Protein AF-A0A7S0P2C7-F1 (afdb_monomer_lite)

Secondary structure (DSSP, 8-state):
------SEEEEEETTEEEEEE-EEEEEEE-TTT--EEEEEEE---SEE-HHHHHHHHHHHTTSS-EEE-----GGGEEE-TTS-EEESS-----HHHHHHHHHTT-EEHHHH--TTSTTEEE-SPPHHHHHHHHHHHH-HHHHHHHHHHHH---------HHHHHHHHTTSSSHHHHHHHHHHHHTTPPPPPHHHHHHHHHHHHT---

Organism: NCBI:txid127549

Radius of gyration: 19.33 Å; chains: 1; bounding box: 46×48×44 Å

Sequence (208 aa):
MGAERGFLQLAASPLGFQLQTAIVTCALLDRRTSARFTVSLVSAVHLAESGYYASLQSECKRFDRVLFELIVDERDCELGENGIRRLRSPMQASPDQRALADSYGLCAQVDQLDCRASGWALADCTREELARIGSDTFGAEAGELVSTLLAGPVGGRTTPRLLSRLAVCLLPAPEAALLLDDWVSSGGAPLAPTLRELASAILRLDIG

Structure (mmCIF, N/CA/C/O backbone):
data_AF-A0A7S0P2C7-F1
#
_entry.id   AF-A0A7S0P2C7-F1
#
loop_
_atom_site.group_PDB
_atom_site.id
_atom_site.type_symbol
_atom_site.label_atom_id
_atom_site.label_alt_id
_atom_site.label_comp_id
_atom_site.label_asym_id
_atom_site.label_entity_id
_atom_site.label_seq_id
_atom_site.pdbx_PDB_ins_code
_atom_site.Cartn_x
_atom_site.Cartn_y
_atom_site.Cartn_z
_atom_site.occupancy
_atom_site.B_iso_or_equiv
_atom_site.auth_seq_id
_atom_site.auth_comp_id
_atom_site.auth_asym_id
_atom_site.auth_atom_id
_atom_site.pdbx_PDB_model_num
ATOM 1 N N . MET A 1 1 ? -28.429 -9.592 -13.071 1.00 30.72 1 MET A N 1
ATOM 2 C CA . MET A 1 1 ? -28.150 -8.347 -12.327 1.00 30.72 1 MET A CA 1
ATOM 3 C C . MET A 1 1 ? -27.162 -8.682 -11.225 1.00 30.72 1 MET A C 1
ATOM 5 O O . MET A 1 1 ? -27.567 -9.239 -10.216 1.00 30.72 1 MET A O 1
ATOM 9 N N . GLY A 1 2 ? -25.866 -8.473 -11.461 1.00 37.53 2 GLY A N 1
ATOM 10 C CA . GLY A 1 2 ? -24.870 -8.557 -10.393 1.00 37.53 2 GLY A CA 1
ATOM 11 C C . GLY A 1 2 ? -24.872 -7.221 -9.668 1.00 37.53 2 GLY A C 1
ATOM 12 O O . GLY A 1 2 ? -24.698 -6.201 -10.324 1.00 37.53 2 GLY A O 1
ATOM 13 N N . ALA A 1 3 ? -25.151 -7.213 -8.366 1.00 38.31 3 ALA A N 1
ATOM 14 C CA . ALA A 1 3 ? -25.000 -6.005 -7.568 1.00 38.31 3 ALA A CA 1
ATOM 15 C C . ALA A 1 3 ? -23.544 -5.537 -7.692 1.00 38.31 3 ALA A C 1
ATOM 17 O O . ALA A 1 3 ? -22.631 -6.320 -7.416 1.00 38.31 3 ALA A O 1
ATOM 18 N N . GLU A 1 4 ? -23.336 -4.303 -8.149 1.00 44.28 4 GLU A N 1
ATOM 19 C CA . GLU A 1 4 ? -22.023 -3.668 -8.132 1.00 44.28 4 GLU A CA 1
ATOM 20 C C . GLU A 1 4 ? -21.540 -3.655 -6.680 1.00 44.28 4 GLU A C 1
ATOM 22 O O . GLU A 1 4 ? -22.096 -2.974 -5.818 1.00 44.28 4 GLU A O 1
ATOM 27 N N . ARG A 1 5 ? -20.558 -4.506 -6.370 1.00 53.69 5 ARG A N 1
ATOM 28 C CA . ARG A 1 5 ? -19.928 -4.515 -5.053 1.00 53.69 5 ARG A CA 1
ATOM 29 C C . ARG A 1 5 ? -18.995 -3.315 -5.011 1.00 53.69 5 ARG A C 1
ATOM 31 O O . ARG A 1 5 ? -17.967 -3.329 -5.678 1.00 53.69 5 ARG A O 1
ATOM 38 N N . GLY A 1 6 ? -19.372 -2.291 -4.248 1.00 53.47 6 GLY A N 1
ATOM 39 C CA . GLY A 1 6 ? -18.495 -1.160 -3.962 1.00 53.47 6 GLY A CA 1
ATOM 40 C C . GLY A 1 6 ? -17.172 -1.619 -3.338 1.00 53.47 6 GLY A C 1
ATOM 41 O O . GLY A 1 6 ? -17.119 -2.651 -2.662 1.00 53.47 6 GLY A O 1
ATOM 42 N N . PHE A 1 7 ? -16.109 -0.851 -3.582 1.00 58.22 7 PHE A N 1
ATOM 43 C CA . PHE A 1 7 ? -14.748 -1.131 -3.102 1.00 58.22 7 PHE A CA 1
ATOM 44 C C . PHE A 1 7 ? -14.619 -1.027 -1.571 1.00 58.22 7 PHE A C 1
ATOM 46 O O . PHE A 1 7 ? -13.815 -1.725 -0.958 1.00 58.22 7 PHE A O 1
ATOM 53 N N . LEU A 1 8 ? -15.490 -0.243 -0.937 1.00 64.62 8 LEU A N 1
ATOM 54 C CA . LEU A 1 8 ? -15.697 -0.220 0.507 1.00 64.62 8 LEU A CA 1
ATOM 55 C C . LEU A 1 8 ? -17.139 -0.623 0.813 1.00 64.62 8 LEU A C 1
ATOM 57 O O . LEU A 1 8 ? -18.072 -0.167 0.149 1.00 64.62 8 LEU A O 1
ATOM 61 N N . GLN A 1 9 ? -17.327 -1.483 1.812 1.00 68.06 9 GLN A N 1
ATOM 62 C CA . GLN A 1 9 ? -18.647 -1.976 2.203 1.00 68.06 9 GLN A CA 1
ATOM 63 C C . GLN A 1 9 ? -18.967 -1.530 3.621 1.00 68.06 9 GLN A C 1
ATOM 65 O O . GLN A 1 9 ? -18.237 -1.837 4.556 1.00 68.06 9 GLN A O 1
ATOM 70 N N . LEU A 1 10 ? -20.072 -0.814 3.794 1.00 76.25 10 LEU A N 1
ATOM 71 C CA . LEU A 1 10 ? -20.598 -0.514 5.118 1.00 76.25 10 LEU A CA 1
ATOM 72 C C . LEU A 1 10 ? -21.538 -1.647 5.536 1.00 76.25 10 LEU A C 1
ATOM 74 O O . LEU A 1 10 ? -22.514 -1.931 4.842 1.00 76.25 10 LEU A O 1
ATOM 78 N N . ALA A 1 11 ? -21.260 -2.280 6.669 1.00 75.75 11 ALA A N 1
ATOM 79 C CA . ALA A 1 11 ? -22.098 -3.328 7.234 1.00 75.75 11 ALA A CA 1
ATOM 80 C C . ALA A 1 11 ? -22.602 -2.917 8.619 1.00 75.75 11 ALA A C 1
ATOM 82 O O . ALA A 1 11 ? -21.869 -2.328 9.411 1.00 75.75 11 ALA A O 1
ATOM 83 N N . ALA A 1 12 ? -23.855 -3.241 8.928 1.00 82.50 12 ALA A N 1
ATOM 84 C CA . ALA A 1 12 ? -24.354 -3.124 10.293 1.00 82.50 12 ALA A CA 1
ATOM 85 C C . ALA A 1 12 ? -23.703 -4.202 11.175 1.00 82.50 12 ALA A C 1
ATOM 87 O O . ALA A 1 12 ? -23.554 -5.352 10.756 1.00 82.50 12 ALA A O 1
ATOM 88 N N . SER A 1 13 ? -23.341 -3.839 12.401 1.00 80.31 13 SER A N 1
ATOM 89 C CA . SER A 1 13 ? -22.847 -4.741 13.439 1.00 80.31 13 SER A CA 1
ATOM 90 C C . SER A 1 13 ? -23.667 -4.545 14.724 1.00 80.31 13 SER A C 1
ATOM 92 O O . SER A 1 13 ? -24.329 -3.517 14.882 1.00 80.31 13 SER A O 1
ATOM 94 N N . PRO A 1 14 ? -23.637 -5.488 15.684 1.00 81.69 14 PRO A N 1
ATOM 95 C CA . PRO A 1 14 ? -24.340 -5.329 16.963 1.00 81.69 14 PRO A CA 1
ATOM 96 C C . PRO A 1 14 ? -23.926 -4.085 17.767 1.00 81.69 14 PRO A C 1
ATOM 98 O O . PRO A 1 14 ? -24.646 -3.680 18.674 1.00 81.69 14 PRO A O 1
ATOM 101 N N . LEU A 1 15 ? -22.769 -3.496 17.447 1.00 79.12 15 LEU A N 1
ATOM 102 C CA . LEU A 1 15 ? -22.194 -2.334 18.124 1.00 79.12 15 LEU A CA 1
ATOM 103 C C . LEU A 1 15 ? -22.296 -1.041 17.291 1.00 79.12 15 LEU A C 1
ATOM 105 O O . LEU A 1 15 ? -21.839 0.002 17.748 1.00 79.12 15 LEU A O 1
ATOM 109 N N . GLY A 1 16 ? -22.887 -1.084 16.089 1.00 82.19 16 GLY A N 1
ATOM 110 C CA . GLY A 1 16 ? -23.026 0.079 15.211 1.00 82.19 16 GLY A CA 1
ATOM 111 C C . GLY A 1 16 ? -22.844 -0.268 13.735 1.00 82.19 16 GLY A C 1
ATOM 112 O O . GLY A 1 16 ? -23.516 -1.148 13.202 1.00 82.19 16 GLY A O 1
ATOM 113 N N . PHE A 1 17 ? -21.939 0.438 13.062 1.00 76.88 17 PHE A N 1
ATOM 114 C CA . PHE A 1 17 ? -21.567 0.168 11.675 1.00 76.88 17 PHE A CA 1
ATOM 115 C C . PHE A 1 17 ? -20.079 -0.151 11.592 1.00 76.88 17 PHE A C 1
ATOM 117 O O . PHE A 1 17 ? -19.279 0.413 12.332 1.00 76.88 17 PHE A O 1
ATOM 124 N N . GLN A 1 18 ? -19.714 -1.038 10.674 1.00 75.62 18 GLN A N 1
ATOM 125 C CA . GLN A 1 18 ? -18.331 -1.372 10.366 1.00 75.62 18 GLN A CA 1
ATOM 126 C C . GLN A 1 18 ? -18.060 -1.126 8.886 1.00 75.62 18 GLN A C 1
ATOM 128 O O . GLN A 1 18 ? -18.875 -1.474 8.026 1.00 75.62 18 GLN A O 1
ATOM 133 N N . LEU A 1 19 ? -16.905 -0.537 8.598 1.00 78.81 19 LEU A N 1
ATOM 134 C CA . LEU A 1 19 ? -16.384 -0.430 7.246 1.00 78.81 19 LEU A CA 1
ATOM 135 C C . LEU A 1 19 ? -15.574 -1.691 6.938 1.00 78.81 19 LEU A C 1
ATOM 137 O O . LEU A 1 19 ? -14.710 -2.089 7.713 1.00 78.81 19 LEU A O 1
ATOM 141 N N . GLN A 1 20 ? -15.868 -2.335 5.818 1.00 77.06 20 GLN A N 1
ATOM 142 C CA . GLN A 1 20 ? -15.220 -3.557 5.370 1.00 77.06 20 GLN A CA 1
ATOM 143 C C . GLN A 1 20 ? -14.468 -3.297 4.070 1.00 77.06 20 GLN A C 1
ATOM 145 O O . GLN A 1 20 ? -14.977 -2.652 3.148 1.00 77.06 20 GLN A O 1
ATOM 150 N N . THR A 1 21 ? -13.272 -3.865 3.984 1.00 81.00 21 THR A N 1
ATOM 151 C CA . THR A 1 21 ? -12.484 -3.906 2.755 1.00 81.00 21 THR A CA 1
ATOM 152 C C . THR A 1 21 ? -13.106 -4.874 1.765 1.00 81.00 21 THR A C 1
ATOM 154 O O . THR A 1 21 ? -13.286 -6.055 2.072 1.00 81.00 21 THR A O 1
ATOM 157 N N . ALA A 1 22 ? -13.402 -4.399 0.555 1.00 81.69 22 ALA A N 1
ATOM 158 C CA . ALA A 1 22 ? -13.714 -5.298 -0.540 1.00 81.69 22 ALA A CA 1
ATOM 159 C C . ALA A 1 22 ? -12.422 -5.844 -1.155 1.00 81.69 22 ALA A C 1
ATOM 161 O O . ALA A 1 22 ? -11.455 -5.112 -1.384 1.00 81.69 22 ALA A O 1
ATOM 162 N N . ILE A 1 23 ? -12.444 -7.142 -1.455 1.00 85.25 23 ILE A N 1
ATOM 163 C CA . ILE A 1 23 ? -11.427 -7.808 -2.263 1.00 85.25 23 ILE A CA 1
ATOM 164 C C . ILE A 1 23 ? -12.093 -8.239 -3.564 1.00 85.25 23 ILE A C 1
ATOM 166 O O . ILE A 1 23 ? -13.052 -9.017 -3.554 1.00 85.25 23 ILE A O 1
ATOM 170 N N . VAL A 1 24 ? -11.596 -7.719 -4.683 1.00 85.56 24 VAL A N 1
ATOM 171 C CA . VAL A 1 24 ? -12.078 -8.063 -6.024 1.00 85.56 24 VAL A CA 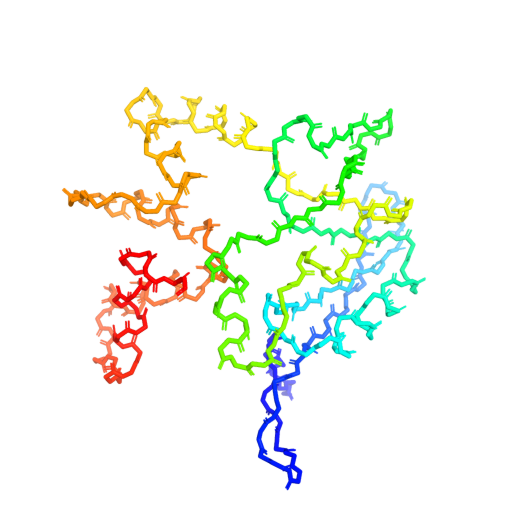1
ATOM 172 C C . VAL A 1 24 ? -11.014 -8.891 -6.718 1.00 85.56 24 VAL A C 1
ATOM 174 O O . VAL A 1 24 ? -9.908 -8.417 -6.951 1.00 85.56 24 VAL A O 1
ATOM 177 N N . THR A 1 25 ? -11.355 -10.128 -7.066 1.00 85.50 25 THR A N 1
ATOM 178 C CA . THR A 1 25 ? -10.433 -11.052 -7.724 1.00 85.50 25 THR A CA 1
ATOM 179 C C . THR A 1 25 ? -10.782 -11.199 -9.199 1.00 85.50 25 THR A C 1
ATOM 181 O O . THR A 1 25 ? -11.908 -11.562 -9.542 1.00 85.50 25 THR A O 1
ATOM 184 N N . CYS A 1 26 ? -9.809 -10.960 -10.074 1.00 86.62 26 CYS A N 1
ATOM 185 C CA . CYS A 1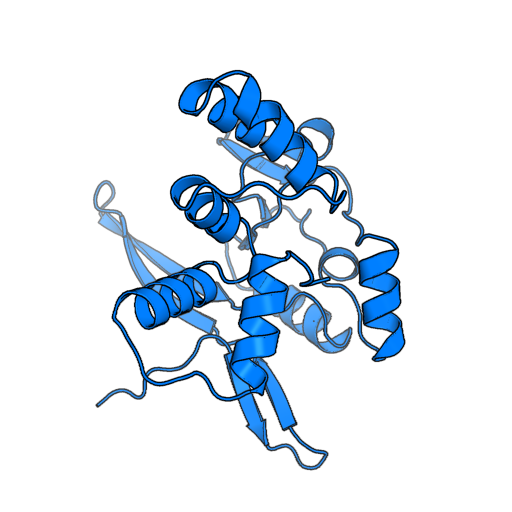 26 ? -9.919 -11.167 -11.510 1.00 86.62 26 CYS A CA 1
ATOM 186 C C . CYS A 1 26 ? -8.892 -12.198 -11.997 1.00 86.62 26 CYS A C 1
ATOM 188 O O . CYS A 1 26 ? -7.751 -12.245 -11.542 1.00 86.62 26 CYS A O 1
ATOM 190 N N . ALA A 1 27 ? -9.313 -13.044 -12.937 1.00 85.00 27 ALA A N 1
ATOM 191 C CA . ALA A 1 27 ? -8.418 -13.940 -13.656 1.00 85.00 27 ALA A CA 1
ATOM 192 C C . ALA A 1 27 ? -7.996 -13.262 -14.962 1.00 85.00 27 ALA A C 1
ATOM 194 O O . ALA A 1 27 ? -8.840 -12.883 -15.776 1.00 85.00 27 ALA A O 1
ATOM 195 N N . LEU A 1 28 ? -6.693 -13.112 -15.154 1.00 81.50 28 LEU A N 1
ATOM 196 C CA . LEU A 1 28 ? -6.079 -12.450 -16.293 1.00 81.50 28 LEU A CA 1
ATOM 197 C C . LEU A 1 28 ? -5.294 -13.458 -17.141 1.00 81.50 28 LEU A C 1
ATOM 199 O O . LEU A 1 28 ? -4.843 -14.503 -16.665 1.00 81.50 28 LEU A O 1
ATOM 203 N N . LEU A 1 29 ? -5.155 -13.139 -18.426 1.00 86.56 29 LEU A N 1
ATOM 204 C CA . LEU A 1 29 ? -4.368 -13.897 -19.393 1.00 86.56 29 LEU A CA 1
ATOM 205 C C . LEU A 1 29 ? -3.245 -12.997 -19.905 1.00 86.56 29 LEU A C 1
ATOM 207 O O . LEU A 1 29 ? -3.514 -11.971 -20.532 1.00 86.56 29 LEU A O 1
ATOM 211 N N . ASP A 1 30 ? -1.999 -13.398 -19.680 1.00 81.50 30 ASP A N 1
ATOM 212 C CA . ASP A 1 30 ? -0.860 -12.783 -20.350 1.00 81.50 30 ASP A CA 1
ATOM 213 C C . ASP A 1 30 ? -0.928 -13.151 -21.837 1.00 81.50 30 ASP A C 1
ATOM 215 O O . ASP A 1 30 ? -0.745 -14.304 -22.224 1.00 81.50 30 ASP A O 1
ATOM 219 N N . ARG A 1 31 ? -1.202 -12.161 -22.692 1.00 85.69 31 ARG A N 1
ATOM 220 C CA . ARG A 1 31 ? -1.345 -12.366 -24.141 1.00 85.69 31 ARG A CA 1
ATOM 221 C C . ARG A 1 31 ? -0.050 -12.802 -24.824 1.00 85.69 31 ARG A C 1
ATOM 223 O O . ARG A 1 31 ? -0.117 -13.381 -25.902 1.00 85.69 31 ARG A O 1
ATOM 230 N N . ARG A 1 32 ? 1.113 -12.522 -24.231 1.00 85.75 32 ARG A N 1
ATOM 231 C CA . ARG A 1 32 ? 2.417 -12.873 -24.803 1.00 85.75 32 ARG A CA 1
ATOM 232 C C . ARG A 1 32 ? 2.785 -14.319 -24.501 1.00 85.75 32 ARG A C 1
ATOM 234 O O . ARG A 1 32 ? 3.292 -15.013 -25.373 1.00 85.75 32 ARG A O 1
ATOM 241 N N . THR A 1 33 ? 2.544 -14.765 -23.271 1.00 88.31 33 THR A N 1
ATOM 242 C CA . THR A 1 33 ? 2.940 -16.107 -22.807 1.00 88.31 33 THR A CA 1
ATOM 243 C C . THR A 1 33 ? 1.784 -17.106 -22.790 1.00 88.31 33 THR A C 1
ATOM 245 O O . THR A 1 33 ? 2.007 -18.299 -22.612 1.00 88.31 33 THR A O 1
ATOM 248 N N . SER A 1 34 ? 0.547 -16.637 -22.976 1.00 87.00 34 SER A N 1
ATOM 249 C CA . SER A 1 34 ? -0.692 -17.394 -22.743 1.00 87.00 34 SER A CA 1
ATOM 250 C C . SER A 1 34 ? -0.833 -17.939 -21.314 1.00 87.00 34 SER A C 1
ATOM 252 O O . SER A 1 34 ? -1.692 -18.784 -21.055 1.00 87.00 34 SER A O 1
ATOM 254 N N . ALA A 1 35 ? -0.020 -17.453 -20.369 1.00 86.38 35 ALA A N 1
ATOM 255 C CA . ALA A 1 35 ? -0.121 -17.824 -18.969 1.00 86.38 35 ALA A CA 1
ATOM 256 C C . ALA A 1 35 ? -1.351 -17.170 -18.331 1.00 86.38 35 ALA A C 1
ATOM 258 O O . ALA A 1 35 ? -1.661 -16.002 -18.577 1.00 86.38 35 ALA A O 1
ATOM 259 N N . ARG A 1 36 ? -2.054 -17.925 -17.487 1.00 89.31 36 ARG A N 1
ATOM 260 C CA . ARG A 1 36 ? -3.146 -17.400 -16.664 1.00 89.31 36 ARG A CA 1
ATOM 261 C C . ARG A 1 36 ? -2.613 -17.028 -15.293 1.00 89.31 36 ARG A C 1
ATOM 263 O O . ARG A 1 36 ? -1.854 -17.796 -14.709 1.00 89.31 36 ARG A O 1
ATOM 270 N N . PHE A 1 37 ? -3.047 -15.889 -14.778 1.00 86.62 37 PHE A N 1
ATOM 271 C CA . PHE A 1 37 ? -2.722 -15.445 -13.430 1.00 86.62 37 PHE A CA 1
ATOM 272 C C . PHE A 1 37 ? -3.925 -14.753 -12.801 1.00 86.62 37 PHE A C 1
ATOM 274 O O . PHE A 1 37 ? -4.849 -14.329 -13.492 1.00 86.62 37 PHE A O 1
ATOM 281 N N . THR A 1 38 ? -3.922 -14.664 -11.480 1.00 88.19 38 THR A N 1
ATOM 282 C CA . THR A 1 38 ? -5.019 -14.078 -10.715 1.00 88.19 38 THR A CA 1
ATOM 283 C C . THR A 1 38 ? -4.523 -12.815 -10.036 1.00 88.19 38 THR A C 1
ATOM 285 O O . THR A 1 38 ? -3.449 -12.822 -9.441 1.00 88.19 38 THR A O 1
ATOM 288 N N . VAL A 1 39 ? -5.309 -11.746 -10.109 1.00 88.44 39 VAL A N 1
ATOM 289 C CA . VAL A 1 39 ? -5.047 -10.493 -9.399 1.00 88.44 39 VAL A CA 1
ATOM 290 C C . VAL A 1 39 ? -6.198 -10.240 -8.442 1.00 88.44 39 VAL A C 1
ATOM 292 O O . VAL A 1 39 ? -7.361 -10.292 -8.837 1.00 88.44 39 VAL A O 1
ATOM 295 N N . SER A 1 40 ? -5.869 -9.977 -7.180 1.00 88.38 40 SER A N 1
ATOM 296 C CA . SER A 1 40 ? -6.829 -9.513 -6.183 1.00 88.38 40 SER A CA 1
ATOM 297 C C . SER A 1 40 ? -6.539 -8.058 -5.855 1.00 88.38 40 SER A C 1
ATOM 299 O O . SER A 1 40 ? -5.456 -7.737 -5.378 1.00 88.38 40 SER A O 1
ATOM 301 N N . LEU A 1 41 ? -7.516 -7.194 -6.105 1.00 87.69 41 LEU A N 1
ATOM 302 C CA . LEU A 1 41 ? -7.494 -5.791 -5.716 1.00 87.69 41 LEU A CA 1
ATOM 303 C C . LEU A 1 41 ? -8.080 -5.676 -4.312 1.00 87.69 41 LEU A C 1
ATOM 305 O O . LEU A 1 41 ? -9.210 -6.114 -4.082 1.00 87.69 41 LEU A O 1
ATOM 309 N N . VAL A 1 42 ? -7.306 -5.118 -3.385 1.00 87.44 42 VAL A N 1
ATOM 310 C CA . VAL A 1 42 ? -7.677 -4.980 -1.974 1.00 87.44 42 VAL A CA 1
ATOM 311 C C . VAL A 1 42 ? -7.838 -3.498 -1.657 1.00 87.44 42 VAL A C 1
ATOM 313 O O . VAL A 1 42 ? -6.862 -2.757 -1.668 1.00 87.44 42 VAL A O 1
ATOM 316 N N . SER A 1 43 ? -9.063 -3.066 -1.356 1.00 84.12 43 SER A N 1
ATOM 317 C CA . SER A 1 43 ? -9.349 -1.674 -0.984 1.00 84.12 43 SER A CA 1
ATOM 318 C C . SER A 1 43 ? -8.972 -1.415 0.478 1.00 84.12 43 SER A C 1
ATOM 320 O O . SER A 1 43 ? -9.831 -1.405 1.369 1.00 84.12 43 SER A O 1
ATOM 322 N N . ALA A 1 44 ? -7.675 -1.274 0.743 1.00 86.12 44 ALA A N 1
ATOM 323 C CA . ALA A 1 44 ? -7.176 -0.998 2.082 1.00 86.12 44 ALA A CA 1
ATOM 324 C C . ALA A 1 44 ? -7.489 0.443 2.516 1.00 86.12 44 ALA A C 1
ATOM 326 O O . ALA A 1 44 ? -7.395 1.373 1.722 1.00 86.12 44 ALA A O 1
ATOM 327 N N . VAL A 1 45 ? -7.847 0.627 3.788 1.00 87.31 45 VAL A N 1
ATOM 328 C CA . VAL A 1 45 ? -7.987 1.953 4.410 1.00 87.31 45 VAL A CA 1
ATOM 329 C C . VAL A 1 45 ? -6.704 2.355 5.142 1.00 87.31 45 VAL A C 1
ATOM 331 O O . VAL A 1 45 ? -5.978 1.493 5.638 1.00 87.31 45 VAL A O 1
ATOM 334 N N . HIS A 1 46 ? -6.443 3.662 5.226 1.00 89.19 46 HIS A N 1
ATOM 335 C CA . HIS A 1 46 ? -5.224 4.200 5.842 1.00 89.19 46 HIS A CA 1
ATOM 336 C C . HIS A 1 46 ? -5.286 4.330 7.365 1.00 89.19 46 HIS A C 1
ATOM 338 O O . HIS A 1 46 ? -4.233 4.377 7.999 1.00 89.19 46 HIS A O 1
ATOM 344 N N . LEU A 1 47 ? -6.490 4.404 7.944 1.00 88.94 47 LEU A N 1
ATOM 345 C CA . LEU A 1 47 ? -6.732 4.472 9.385 1.00 88.94 47 LEU A CA 1
ATOM 346 C C . LEU A 1 47 ? -7.733 3.381 9.777 1.00 88.94 47 LEU A C 1
ATOM 348 O O . LEU A 1 47 ? -8.838 3.334 9.238 1.00 88.94 47 LEU A O 1
ATOM 352 N N . ALA A 1 48 ? -7.343 2.501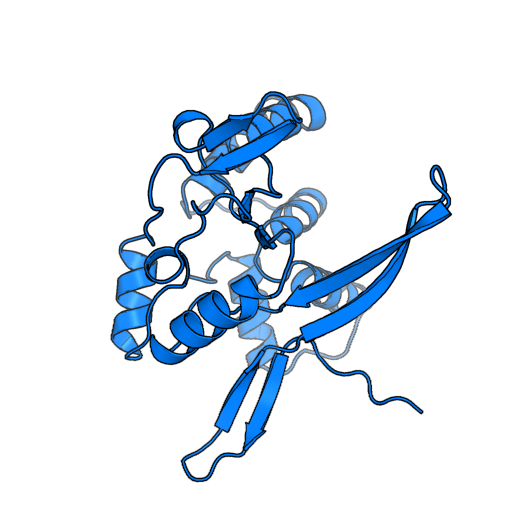 10.696 1.00 89.75 48 ALA A N 1
ATOM 353 C CA . ALA A 1 48 ? -8.171 1.391 11.163 1.00 89.75 48 ALA A CA 1
ATOM 354 C C . ALA A 1 48 ? -7.638 0.831 12.485 1.00 89.75 48 ALA A C 1
ATOM 356 O O . ALA A 1 48 ? -6.547 1.179 12.932 1.00 89.75 48 ALA A O 1
ATOM 357 N N . GLU A 1 49 ? -8.397 -0.063 13.107 1.00 91.69 49 GLU A N 1
ATOM 358 C CA . GLU A 1 49 ? -7.954 -0.790 14.295 1.00 91.69 49 GLU A CA 1
ATOM 359 C C . GLU A 1 49 ? -6.729 -1.668 13.982 1.00 91.69 49 GLU A C 1
ATOM 361 O O . GLU A 1 49 ? -6.616 -2.246 12.900 1.00 91.69 49 GLU A O 1
ATOM 366 N N . SER A 1 50 ? -5.826 -1.857 14.947 1.00 94.06 50 SER A N 1
ATOM 367 C CA . SER A 1 50 ? -4.633 -2.703 14.752 1.00 94.06 50 SER A CA 1
ATOM 368 C C . SER A 1 50 ? -4.980 -4.136 14.297 1.00 94.06 50 SER A C 1
ATOM 370 O O . SER A 1 50 ? -4.313 -4.707 13.430 1.00 94.06 50 SER A O 1
ATOM 372 N N . GLY A 1 51 ? -6.092 -4.698 14.794 1.00 93.75 51 GLY A N 1
ATOM 373 C CA . GLY A 1 51 ? -6.579 -6.025 14.398 1.00 93.75 51 GLY A CA 1
ATOM 374 C C . GLY A 1 51 ? -6.945 -6.146 12.911 1.00 93.75 51 GLY A C 1
ATOM 375 O O . GLY A 1 51 ? -6.770 -7.217 12.317 1.00 93.75 51 GLY A O 1
ATOM 376 N N . TYR A 1 52 ? -7.386 -5.052 12.283 1.00 92.44 52 TYR A N 1
ATOM 377 C CA . TYR A 1 52 ? -7.644 -5.004 10.846 1.00 92.44 52 TYR A CA 1
ATOM 378 C C . TYR A 1 52 ? -6.341 -5.190 10.050 1.00 92.44 52 TYR A C 1
ATOM 380 O O . TYR A 1 52 ? -6.279 -6.053 9.173 1.00 92.44 52 TYR A O 1
ATOM 388 N N . TYR A 1 53 ? -5.268 -4.473 10.402 1.00 94.00 53 TYR A N 1
ATOM 389 C CA . TYR A 1 53 ? -3.982 -4.597 9.702 1.00 94.00 53 TYR A CA 1
ATOM 390 C C . TYR A 1 53 ? -3.294 -5.934 9.958 1.00 94.00 53 TYR A C 1
ATOM 392 O O . TYR A 1 53 ? -2.712 -6.501 9.036 1.00 94.00 53 TYR A O 1
ATOM 400 N N . ALA A 1 54 ? -3.412 -6.491 11.167 1.00 94.44 54 ALA A N 1
ATOM 401 C CA . ALA A 1 54 ? -2.927 -7.840 11.452 1.00 94.44 54 ALA A CA 1
ATOM 402 C C . ALA A 1 54 ? -3.612 -8.887 10.552 1.00 94.44 54 ALA A C 1
ATOM 404 O O . ALA A 1 54 ? -2.954 -9.780 10.008 1.00 94.44 54 ALA A O 1
ATOM 405 N N . SER A 1 55 ? -4.925 -8.743 10.346 1.00 93.25 55 SER A N 1
ATOM 406 C CA . SER A 1 55 ? -5.701 -9.601 9.447 1.00 93.25 55 SER A CA 1
ATOM 407 C C . SER A 1 55 ? -5.290 -9.404 7.986 1.00 93.25 55 SER A C 1
ATOM 409 O O . SER A 1 55 ? -5.055 -10.387 7.284 1.00 93.25 55 SER A O 1
ATOM 411 N N . LEU A 1 56 ? -5.120 -8.153 7.548 1.00 92.12 56 LEU A N 1
ATOM 412 C CA . LEU A 1 56 ? -4.677 -7.810 6.196 1.00 92.12 56 LEU A CA 1
ATOM 413 C C . LEU A 1 56 ? -3.273 -8.360 5.891 1.00 92.12 56 LEU A C 1
ATOM 415 O O . LEU A 1 56 ? -3.089 -9.044 4.889 1.00 92.12 56 LEU A O 1
ATOM 419 N N . GLN A 1 57 ? -2.299 -8.154 6.785 1.00 93.25 57 GLN A N 1
ATOM 420 C CA . GLN A 1 57 ? -0.939 -8.692 6.655 1.00 93.25 57 GLN A CA 1
ATOM 421 C C . GLN A 1 57 ? -0.942 -10.227 6.579 1.00 93.25 57 GLN A C 1
ATOM 423 O O . GLN A 1 57 ? -0.134 -10.818 5.861 1.00 93.25 57 GLN A O 1
ATOM 428 N N . SER A 1 58 ? -1.834 -10.886 7.327 1.00 93.31 58 SER A N 1
ATOM 429 C CA . SER A 1 58 ? -2.002 -12.339 7.276 1.00 93.31 58 SER A CA 1
ATOM 430 C C . SER A 1 58 ? -2.587 -12.796 5.937 1.00 93.31 58 SER A C 1
ATOM 432 O O . SER A 1 58 ? -2.049 -13.716 5.322 1.00 93.31 58 SER A O 1
ATOM 434 N N . GLU A 1 59 ? -3.628 -12.121 5.445 1.00 91.06 59 GLU A N 1
ATOM 435 C CA . GLU A 1 59 ? -4.250 -12.412 4.148 1.00 91.06 59 GLU A CA 1
ATOM 436 C C . GLU A 1 59 ? -3.248 -12.234 2.995 1.00 91.06 59 GLU A C 1
ATOM 438 O O . GLU A 1 59 ? -3.168 -13.083 2.106 1.00 91.06 59 GLU A O 1
ATOM 443 N N . CYS A 1 60 ? -2.391 -11.210 3.066 1.00 91.81 60 CYS A N 1
ATOM 444 C CA . CYS A 1 60 ? -1.319 -10.956 2.102 1.00 91.81 60 CYS A CA 1
ATOM 445 C C . CYS A 1 60 ? -0.337 -12.134 1.930 1.00 91.81 60 CYS A C 1
ATOM 447 O O . CYS A 1 60 ? 0.256 -12.283 0.863 1.00 91.81 60 CYS A O 1
ATOM 449 N N . LYS A 1 61 ? -0.186 -13.018 2.929 1.00 91.75 61 LYS A N 1
ATOM 450 C CA . LYS A 1 61 ? 0.694 -14.204 2.840 1.00 91.75 61 LYS A CA 1
ATOM 451 C C . LYS A 1 61 ? 0.190 -15.269 1.865 1.00 91.75 61 LYS A C 1
ATOM 453 O O . LYS A 1 61 ? 0.934 -16.190 1.543 1.00 91.75 61 LYS A O 1
ATOM 458 N N . ARG A 1 62 ? -1.068 -15.180 1.426 1.00 91.94 62 ARG A N 1
ATOM 459 C CA . ARG A 1 62 ? -1.678 -16.132 0.486 1.00 91.94 62 ARG A CA 1
ATOM 460 C C . ARG A 1 62 ? -1.309 -15.855 -0.970 1.00 91.94 62 ARG A C 1
ATOM 462 O O . ARG A 1 62 ? -1.598 -16.693 -1.819 1.00 91.94 62 ARG A O 1
ATOM 469 N N . PHE A 1 63 ? -0.717 -14.698 -1.257 1.00 91.81 63 PHE A N 1
ATOM 470 C CA . PHE A 1 63 ? -0.351 -14.286 -2.608 1.00 91.81 63 PHE A CA 1
ATOM 471 C C . PHE A 1 63 ? 1.131 -14.544 -2.880 1.00 91.81 63 PHE A C 1
ATOM 473 O O . PHE A 1 63 ? 1.980 -14.346 -2.013 1.00 91.81 63 PHE A O 1
ATOM 480 N N . ASP A 1 64 ? 1.453 -14.920 -4.119 1.00 92.56 64 ASP A N 1
ATOM 481 C CA . ASP A 1 64 ? 2.843 -15.095 -4.565 1.00 92.56 64 ASP A CA 1
ATOM 482 C C . ASP A 1 64 ? 3.629 -13.773 -4.533 1.00 92.56 64 ASP A C 1
ATOM 484 O O . ASP A 1 64 ? 4.850 -13.740 -4.313 1.00 92.56 64 ASP A O 1
ATOM 488 N N . ARG A 1 65 ? 2.913 -12.671 -4.789 1.00 91.31 65 ARG A N 1
ATOM 489 C CA . ARG A 1 65 ? 3.397 -11.292 -4.770 1.00 91.31 65 ARG A CA 1
ATOM 490 C C . ARG A 1 65 ? 2.308 -10.354 -4.270 1.00 91.31 65 ARG A C 1
ATOM 492 O O . ARG A 1 65 ? 1.142 -10.517 -4.617 1.00 91.31 65 ARG A O 1
ATOM 499 N N . VAL A 1 66 ? 2.721 -9.348 -3.512 1.00 94.12 66 VAL A N 1
ATOM 500 C CA . VAL A 1 66 ? 1.876 -8.250 -3.048 1.00 94.12 66 VAL A CA 1
ATOM 501 C C . VAL A 1 66 ? 2.444 -6.963 -3.616 1.00 94.12 66 VAL A C 1
ATOM 503 O O . VAL A 1 66 ? 3.585 -6.604 -3.330 1.00 94.12 66 VAL A O 1
ATOM 506 N N . LEU A 1 67 ? 1.652 -6.299 -4.448 1.00 91.38 67 LEU A N 1
ATOM 507 C CA . LEU A 1 67 ? 1.945 -4.957 -4.925 1.00 91.38 67 LEU A CA 1
ATOM 508 C C . LEU A 1 67 ? 1.276 -3.972 -3.973 1.00 91.38 67 LEU A C 1
ATOM 510 O O . LEU A 1 67 ? 0.106 -4.157 -3.637 1.00 91.38 67 LEU A O 1
ATOM 514 N N . PHE A 1 68 ? 2.012 -2.963 -3.529 1.00 88.25 68 PHE A N 1
ATOM 515 C CA . PHE A 1 68 ? 1.459 -1.900 -2.701 1.00 88.25 68 PHE A CA 1
ATOM 516 C C . PHE A 1 68 ? 1.877 -0.534 -3.234 1.00 88.25 68 PHE A C 1
ATOM 518 O O . PHE A 1 68 ? 2.965 -0.372 -3.792 1.00 88.25 68 PHE A O 1
ATOM 525 N N . GLU A 1 69 ? 0.984 0.426 -3.048 1.00 85.00 69 GLU A N 1
ATOM 526 C CA . GLU A 1 69 ? 1.119 1.812 -3.481 1.00 85.00 69 GLU A CA 1
ATOM 527 C C . GLU A 1 69 ? 1.660 2.637 -2.311 1.00 85.00 69 GLU A C 1
ATOM 529 O O . GLU A 1 69 ? 1.124 2.578 -1.200 1.00 85.00 69 GLU A O 1
ATOM 534 N N . LEU A 1 70 ? 2.781 3.321 -2.540 1.00 83.38 70 LEU A N 1
ATOM 535 C CA . LEU A 1 70 ? 3.418 4.228 -1.591 1.00 83.38 70 LEU A CA 1
ATOM 536 C C . LEU A 1 70 ? 4.537 5.032 -2.271 1.00 83.38 70 LEU A C 1
ATOM 538 O O . LEU A 1 70 ? 5.592 4.499 -2.612 1.00 83.38 70 LEU A O 1
ATOM 542 N N . ILE A 1 71 ? 4.378 6.348 -2.369 1.00 83.00 71 ILE A N 1
ATOM 543 C CA . ILE A 1 71 ? 5.461 7.215 -2.847 1.00 83.00 71 ILE A CA 1
ATOM 544 C C . ILE A 1 71 ? 6.515 7.370 -1.743 1.00 83.00 71 ILE A C 1
ATOM 546 O O . ILE A 1 71 ? 6.228 7.868 -0.652 1.00 83.00 71 ILE A O 1
ATOM 550 N N . VAL A 1 72 ? 7.755 6.982 -2.043 1.00 84.50 72 VAL A N 1
ATOM 551 C CA . VAL A 1 72 ? 8.916 7.098 -1.142 1.00 84.50 72 VAL A CA 1
ATOM 552 C C . VAL A 1 72 ? 10.096 7.772 -1.838 1.00 84.50 72 VAL A C 1
ATOM 554 O O . VAL A 1 72 ? 10.116 7.878 -3.064 1.00 84.50 72 VAL A O 1
ATOM 557 N N . ASP A 1 73 ? 11.086 8.219 -1.065 1.00 87.50 73 ASP A N 1
ATOM 558 C CA . ASP A 1 73 ? 12.363 8.677 -1.626 1.00 87.50 73 ASP A CA 1
ATOM 559 C C . ASP A 1 73 ? 13.134 7.492 -2.235 1.00 87.50 73 ASP A C 1
ATOM 561 O O . ASP A 1 73 ? 13.068 6.363 -1.736 1.00 87.50 73 ASP A O 1
ATOM 565 N N . GLU A 1 74 ? 13.948 7.740 -3.264 1.00 88.94 74 GLU A N 1
ATOM 566 C CA . GLU A 1 74 ? 14.836 6.725 -3.858 1.00 88.94 74 GLU A CA 1
ATOM 567 C C . GLU A 1 74 ? 15.711 6.023 -2.810 1.00 88.94 74 GLU A C 1
ATOM 569 O O . GLU A 1 74 ? 15.912 4.809 -2.880 1.00 88.94 74 GLU A O 1
ATOM 574 N N . ARG A 1 75 ? 16.181 6.756 -1.790 1.00 90.50 75 ARG A N 1
ATOM 575 C CA . ARG A 1 75 ? 17.006 6.202 -0.699 1.00 90.50 75 ARG A CA 1
ATOM 576 C C . ARG A 1 75 ? 16.283 5.154 0.152 1.00 90.50 75 ARG A C 1
ATOM 578 O O . ARG A 1 75 ? 16.944 4.325 0.770 1.00 90.50 75 ARG A O 1
ATOM 585 N N . ASP A 1 76 ? 14.954 5.207 0.209 1.00 90.00 76 ASP A N 1
ATOM 586 C CA . ASP A 1 76 ? 14.128 4.356 1.069 1.00 90.00 76 ASP A CA 1
ATOM 587 C C . ASP A 1 76 ? 13.680 3.078 0.357 1.00 90.00 76 ASP A C 1
ATOM 589 O O . ASP A 1 76 ? 13.082 2.186 0.969 1.00 90.00 76 ASP A O 1
ATOM 593 N N . CYS A 1 77 ? 14.037 2.940 -0.921 1.00 91.94 77 CYS A N 1
ATOM 594 C CA . CYS A 1 77 ? 13.763 1.761 -1.718 1.00 91.94 77 CYS A CA 1
ATOM 595 C C . CYS A 1 77 ? 15.017 1.197 -2.400 1.00 91.94 77 CYS A C 1
ATOM 597 O O . CYS A 1 77 ? 16.090 1.801 -2.465 1.00 91.94 77 CYS A O 1
ATOM 599 N N . GLU A 1 78 ? 14.892 -0.029 -2.885 1.00 92.50 78 GLU A N 1
ATOM 600 C CA . GLU A 1 78 ? 15.899 -0.695 -3.687 1.00 92.50 78 GLU A CA 1
ATOM 601 C C . GLU A 1 78 ? 15.270 -1.319 -4.917 1.00 92.50 78 GLU A C 1
ATOM 603 O O . GLU A 1 78 ? 14.215 -1.945 -4.831 1.00 92.50 78 GLU A O 1
ATOM 608 N N . LEU A 1 79 ? 15.924 -1.149 -6.063 1.00 89.62 79 LEU A N 1
ATOM 609 C CA . LEU A 1 79 ? 15.549 -1.807 -7.303 1.00 89.62 79 LEU A CA 1
ATOM 610 C C . LEU A 1 79 ? 16.394 -3.073 -7.453 1.00 89.62 79 LEU A C 1
ATOM 612 O O . LEU A 1 79 ? 17.612 -2.995 -7.605 1.00 89.62 79 LEU A O 1
ATOM 616 N N . GLY A 1 80 ? 15.755 -4.240 -7.378 1.00 86.75 80 GLY A N 1
ATOM 617 C CA . GLY A 1 80 ? 16.426 -5.513 -7.627 1.00 86.75 80 GLY A CA 1
ATOM 618 C C . GLY A 1 80 ? 16.767 -5.706 -9.107 1.00 86.75 80 GLY A C 1
ATOM 619 O O . GLY A 1 80 ? 16.159 -5.094 -9.982 1.00 86.75 80 GLY A O 1
ATOM 620 N N . GLU A 1 81 ? 17.686 -6.629 -9.405 1.00 85.06 81 GLU A N 1
ATOM 621 C CA . GLU A 1 81 ? 18.086 -6.981 -10.785 1.00 85.06 81 GLU A CA 1
ATOM 622 C C . GLU A 1 81 ? 16.912 -7.443 -11.664 1.00 85.06 81 GLU A C 1
ATOM 624 O O . GLU A 1 81 ? 16.934 -7.319 -12.885 1.00 85.06 81 GLU A O 1
ATOM 629 N N . ASN A 1 82 ? 15.855 -7.956 -11.035 1.00 82.00 82 ASN A N 1
ATOM 630 C CA . ASN A 1 82 ? 14.615 -8.367 -11.684 1.00 82.00 82 ASN A CA 1
ATOM 631 C C . ASN A 1 82 ? 13.652 -7.200 -11.980 1.00 82.00 82 ASN A C 1
ATOM 633 O O . ASN A 1 82 ? 12.511 -7.449 -12.366 1.00 82.00 82 ASN A O 1
ATOM 637 N N . GLY A 1 83 ? 14.073 -5.953 -11.752 1.00 84.44 83 GLY A N 1
ATOM 638 C CA . GLY A 1 83 ? 13.254 -4.754 -11.924 1.00 84.44 83 GLY A CA 1
ATOM 639 C C . GLY A 1 83 ? 12.188 -4.560 -10.842 1.00 84.44 83 GLY A C 1
ATOM 640 O O . GLY A 1 83 ? 11.348 -3.677 -10.976 1.00 84.44 83 GLY A O 1
ATOM 641 N N . ILE A 1 84 ? 12.192 -5.368 -9.775 1.00 86.62 84 ILE A N 1
ATOM 642 C CA . ILE A 1 84 ? 11.227 -5.247 -8.678 1.00 86.62 84 ILE A CA 1
ATOM 643 C C . ILE A 1 84 ? 11.776 -4.297 -7.620 1.00 86.62 84 ILE A C 1
ATOM 645 O O . ILE A 1 84 ? 12.865 -4.519 -7.084 1.00 86.62 84 ILE A O 1
ATOM 649 N N . ARG A 1 85 ? 10.987 -3.276 -7.281 1.00 90.88 85 ARG A N 1
ATOM 650 C CA . ARG A 1 85 ? 11.304 -2.324 -6.218 1.00 90.88 85 ARG A CA 1
ATOM 651 C C . ARG A 1 85 ? 10.817 -2.812 -4.856 1.00 90.88 85 ARG A C 1
ATOM 653 O O . ARG A 1 85 ? 9.710 -3.333 -4.749 1.00 90.88 85 ARG A O 1
ATOM 660 N N . ARG A 1 86 ? 11.624 -2.636 -3.809 1.00 92.19 86 ARG A N 1
ATOM 661 C CA . ARG A 1 86 ? 11.294 -3.000 -2.418 1.00 92.19 86 ARG A CA 1
ATOM 662 C C . ARG A 1 86 ? 11.697 -1.903 -1.447 1.00 92.19 86 ARG A C 1
ATOM 664 O O . ARG A 1 86 ? 12.619 -1.151 -1.735 1.00 92.19 86 ARG A O 1
ATOM 671 N N . LEU A 1 87 ? 11.037 -1.827 -0.296 1.00 92.44 87 LEU A N 1
ATOM 672 C CA . LEU A 1 87 ? 11.431 -0.902 0.769 1.00 92.44 87 LEU A CA 1
ATOM 673 C C . LEU A 1 87 ? 12.676 -1.405 1.501 1.00 92.44 87 LEU A C 1
ATOM 675 O O . LEU A 1 87 ? 12.758 -2.579 1.859 1.00 92.44 87 LEU A O 1
ATOM 679 N N . ARG A 1 88 ? 13.611 -0.492 1.775 1.00 90.44 88 ARG A N 1
ATOM 680 C CA . ARG A 1 88 ? 14.790 -0.749 2.616 1.00 90.44 88 ARG A CA 1
ATOM 681 C C . ARG A 1 88 ? 14.469 -0.609 4.099 1.00 90.44 88 ARG A C 1
ATOM 683 O O . ARG A 1 88 ? 14.934 -1.395 4.922 1.00 90.44 88 ARG A O 1
ATOM 690 N N . SER A 1 89 ? 13.667 0.396 4.424 1.00 84.94 89 SER A N 1
ATOM 691 C CA . SER A 1 89 ? 13.393 0.827 5.792 1.00 84.94 89 SER A CA 1
ATOM 692 C C . SER A 1 89 ? 11.903 0.717 6.102 1.00 84.94 89 SER A C 1
ATOM 694 O O . SER A 1 89 ? 11.081 0.815 5.189 1.00 84.94 89 SER A O 1
ATOM 696 N N . PRO A 1 90 ? 11.526 0.492 7.373 1.00 86.06 90 PRO A N 1
ATOM 697 C CA . PRO A 1 90 ? 10.133 0.607 7.771 1.00 86.06 90 PRO A CA 1
ATOM 698 C C . PRO A 1 90 ? 9.679 2.051 7.558 1.00 86.06 90 PRO A C 1
ATOM 700 O O . PRO A 1 90 ? 10.398 2.991 7.905 1.00 86.06 90 PRO A O 1
ATOM 703 N N . MET A 1 91 ? 8.500 2.208 6.974 1.00 86.06 91 MET A N 1
ATOM 704 C CA . MET A 1 91 ? 7.887 3.516 6.799 1.00 86.06 91 MET A CA 1
ATOM 705 C C . MET A 1 91 ? 7.134 3.896 8.066 1.00 86.06 91 MET A C 1
ATOM 707 O O . MET A 1 91 ? 6.821 3.051 8.902 1.00 86.06 91 MET A O 1
ATOM 711 N N . GLN A 1 92 ? 6.914 5.191 8.233 1.00 86.62 92 GLN A N 1
ATOM 712 C CA . GLN A 1 92 ? 6.238 5.736 9.395 1.00 86.62 92 GLN A CA 1
ATOM 713 C C . GLN A 1 92 ? 5.220 6.761 8.940 1.00 86.62 92 GLN A C 1
ATOM 715 O O . GLN A 1 92 ? 5.496 7.555 8.040 1.00 86.62 92 GLN A O 1
ATOM 720 N N . ALA A 1 93 ? 4.056 6.743 9.577 1.00 83.62 93 ALA A N 1
ATOM 721 C CA . ALA A 1 93 ? 3.062 7.77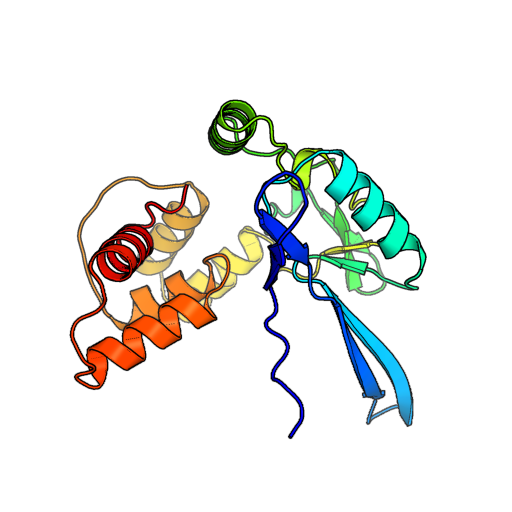4 9.362 1.00 83.62 93 ALA A CA 1
ATOM 722 C C . ALA A 1 93 ? 3.589 9.120 9.874 1.00 83.62 93 ALA A C 1
ATOM 724 O O . ALA A 1 93 ? 4.411 9.179 10.799 1.00 83.62 93 ALA A O 1
ATOM 725 N N . SER A 1 94 ? 3.109 10.208 9.273 1.00 84.00 94 SER A N 1
ATOM 726 C CA . SER A 1 94 ? 3.430 11.548 9.756 1.00 84.00 94 SER A CA 1
ATOM 727 C C . SER A 1 94 ? 2.888 11.751 11.180 1.00 84.00 94 SER A C 1
ATOM 729 O O . SER A 1 94 ? 1.922 11.086 11.577 1.00 84.00 94 SER A O 1
ATOM 731 N N . PRO A 1 95 ? 3.472 12.674 11.967 1.00 80.88 95 PRO A N 1
ATOM 732 C CA . PRO A 1 95 ? 2.945 13.013 13.287 1.00 80.88 95 PRO A CA 1
ATOM 733 C C . PRO A 1 95 ? 1.455 13.378 13.261 1.00 80.88 95 PRO A C 1
ATOM 735 O O . PRO A 1 95 ? 0.711 12.929 14.128 1.00 80.88 95 PRO A O 1
ATOM 738 N N . ASP A 1 96 ? 1.015 14.110 12.236 1.00 81.38 96 ASP A N 1
ATOM 739 C CA . ASP A 1 96 ? -0.378 14.541 12.090 1.00 81.38 96 ASP A CA 1
ATOM 740 C C . ASP A 1 96 ? -1.314 13.358 11.815 1.00 81.38 96 ASP A C 1
ATOM 742 O O . ASP A 1 96 ? -2.350 13.226 12.463 1.00 81.38 96 ASP A O 1
ATOM 746 N N . GLN A 1 97 ? -0.919 12.433 10.931 1.00 77.06 97 GLN A N 1
ATOM 747 C CA . GLN A 1 97 ? -1.710 11.235 10.644 1.00 77.06 97 GLN A CA 1
ATOM 748 C C . GLN A 1 97 ? -1.830 10.325 11.875 1.00 77.06 97 GLN A C 1
ATOM 750 O O . GLN A 1 97 ? -2.894 9.751 12.116 1.00 77.06 97 GLN A O 1
ATOM 755 N N . ARG A 1 98 ? -0.763 10.200 12.677 1.00 83.44 98 ARG A N 1
ATOM 756 C CA . ARG A 1 98 ? -0.810 9.471 13.955 1.00 83.44 98 ARG A CA 1
ATOM 757 C C . ARG A 1 98 ? -1.719 10.159 14.964 1.00 83.44 98 ARG A C 1
ATOM 759 O O . ARG A 1 98 ? -2.550 9.490 15.562 1.00 83.44 98 ARG A O 1
ATOM 766 N N . ALA A 1 99 ? -1.613 11.480 15.105 1.00 79.56 99 ALA A N 1
ATOM 767 C CA . ALA A 1 99 ? -2.469 12.246 16.006 1.00 79.56 99 ALA A CA 1
ATOM 768 C C . ALA A 1 99 ? -3.955 12.116 15.630 1.00 79.56 99 ALA A C 1
ATOM 770 O O . ALA A 1 99 ? -4.802 11.935 16.508 1.00 79.56 99 ALA A O 1
ATOM 771 N N . LEU A 1 100 ? -4.270 12.140 14.330 1.00 84.00 100 LEU A N 1
ATOM 772 C CA . LEU A 1 100 ? -5.617 11.872 13.839 1.00 84.00 100 LEU A CA 1
ATOM 773 C C . LEU A 1 100 ? -6.066 10.454 14.211 1.00 84.00 100 LEU A C 1
ATOM 775 O O . LEU A 1 100 ? -7.152 10.288 14.766 1.00 84.00 100 LEU A O 1
ATOM 779 N N . ALA A 1 101 ? -5.235 9.441 13.949 1.00 81.62 101 ALA A N 1
ATOM 780 C CA . ALA A 1 101 ? -5.536 8.051 14.284 1.00 81.62 101 ALA A CA 1
ATOM 781 C C . ALA A 1 101 ? -5.825 7.877 15.785 1.00 81.62 101 ALA A C 1
ATOM 783 O O . ALA A 1 101 ? -6.867 7.333 16.156 1.00 81.62 101 ALA A O 1
ATOM 784 N N . ASP A 1 102 ? -4.956 8.423 16.637 1.00 88.25 102 ASP A N 1
ATOM 785 C CA . ASP A 1 102 ? -5.055 8.348 18.094 1.00 88.25 102 ASP A CA 1
ATOM 786 C C . ASP A 1 102 ? -6.349 8.988 18.614 1.00 88.25 102 ASP A C 1
ATOM 788 O O . ASP A 1 102 ? -6.993 8.442 19.512 1.00 88.25 102 ASP A O 1
ATOM 792 N N . SER A 1 103 ? -6.788 10.104 18.016 1.00 91.94 103 SER A N 1
ATOM 793 C CA . SER A 1 103 ? -8.029 10.793 18.409 1.00 91.94 103 SER A CA 1
ATOM 794 C C . SER A 1 103 ? -9.293 9.936 18.247 1.00 91.94 103 SER A C 1
ATOM 796 O O . SER A 1 103 ? -10.288 10.163 18.939 1.00 91.94 103 SER A O 1
ATOM 798 N N . TYR A 1 104 ? -9.233 8.918 17.382 1.00 86.94 104 TYR A N 1
ATOM 799 C CA . TYR A 1 104 ? -10.309 7.958 17.133 1.00 86.94 104 TYR A CA 1
ATOM 800 C C . TYR A 1 104 ? -10.010 6.552 17.678 1.00 86.94 104 TYR A C 1
ATOM 802 O O . TYR A 1 104 ? -10.799 5.636 17.454 1.00 86.94 104 TYR A O 1
ATOM 810 N N . GLY A 1 105 ? -8.891 6.360 18.388 1.00 89.88 105 GLY A N 1
ATOM 811 C CA . GLY A 1 105 ? -8.452 5.041 18.856 1.00 89.88 105 GLY A CA 1
ATOM 812 C C . GLY A 1 105 ? -8.066 4.081 17.721 1.00 89.88 105 GLY A C 1
ATOM 813 O O . GLY A 1 105 ? -8.208 2.867 17.863 1.00 89.88 105 GLY A O 1
ATOM 814 N N . LEU A 1 106 ? -7.617 4.620 16.587 1.00 92.00 106 LEU A N 1
ATOM 815 C CA . LEU A 1 106 ? -7.190 3.886 15.396 1.00 92.00 106 LEU A CA 1
ATOM 816 C C . LEU A 1 106 ? -5.662 3.913 15.251 1.00 92.00 106 LEU A C 1
ATOM 818 O O . LEU A 1 106 ? -4.947 4.552 16.016 1.00 92.00 106 LEU A O 1
ATOM 822 N N . CYS A 1 107 ? -5.150 3.222 14.235 1.00 93.56 107 CYS A N 1
ATOM 823 C CA . CYS A 1 107 ? -3.741 3.214 13.857 1.00 93.56 107 CYS A CA 1
ATOM 824 C C . CYS A 1 107 ? -3.575 3.532 12.365 1.00 93.56 107 CYS A C 1
ATOM 826 O O . CYS A 1 107 ? -4.437 3.202 11.541 1.00 93.56 107 CYS A O 1
ATOM 828 N N . ALA A 1 108 ? -2.435 4.122 12.007 1.00 89.75 108 ALA A N 1
ATOM 829 C CA . ALA A 1 108 ? -2.075 4.368 10.618 1.00 89.75 108 ALA A CA 1
ATOM 830 C C . ALA A 1 108 ? -1.528 3.104 9.935 1.00 89.75 108 ALA A C 1
ATOM 832 O O . ALA A 1 108 ? -0.746 2.352 10.517 1.00 89.75 108 ALA A O 1
ATOM 833 N N . GLN A 1 109 ? -1.907 2.888 8.676 1.00 91.62 109 GLN A N 1
ATOM 834 C CA . GLN A 1 109 ? -1.563 1.695 7.898 1.00 91.62 109 GLN A CA 1
ATOM 835 C C . GLN A 1 109 ? -0.059 1.423 7.833 1.00 91.62 109 GLN A C 1
ATOM 837 O O . GLN A 1 109 ? 0.376 0.300 8.084 1.00 91.62 109 GLN A O 1
ATOM 842 N N . VAL A 1 110 ? 0.734 2.443 7.500 1.00 90.44 110 VAL A N 1
ATOM 843 C CA . VAL A 1 110 ? 2.185 2.299 7.296 1.00 90.44 110 VAL A CA 1
ATOM 844 C C . VAL A 1 110 ? 2.948 2.008 8.589 1.00 90.44 110 VAL A C 1
ATOM 846 O O . VAL A 1 110 ? 4.041 1.462 8.526 1.00 90.44 110 VAL A O 1
ATOM 849 N N . ASP A 1 111 ? 2.361 2.308 9.752 1.00 91.56 111 ASP A N 1
ATOM 850 C CA . ASP A 1 111 ? 2.935 1.946 11.051 1.00 91.56 111 ASP A CA 1
ATOM 851 C C . ASP A 1 111 ? 2.656 0.482 11.427 1.00 91.56 111 ASP A C 1
ATOM 853 O O . ASP A 1 111 ? 3.307 -0.061 12.319 1.00 91.56 111 ASP A O 1
ATOM 857 N N . GLN A 1 112 ? 1.656 -0.147 10.800 1.00 94.12 112 GLN A N 1
ATOM 858 C CA . GLN A 1 112 ? 1.164 -1.478 11.172 1.00 94.12 112 GLN A CA 1
ATOM 859 C C . GLN A 1 112 ? 1.534 -2.567 10.157 1.00 94.12 112 GLN A C 1
ATOM 861 O O . GLN A 1 112 ? 1.701 -3.724 10.546 1.00 94.12 112 GLN A O 1
ATOM 866 N N . LEU A 1 113 ? 1.656 -2.231 8.868 1.00 91.56 113 LEU A N 1
ATOM 867 C CA . LEU A 1 113 ? 2.033 -3.185 7.821 1.00 91.56 113 LEU A CA 1
ATOM 868 C C . LEU A 1 113 ? 3.554 -3.266 7.648 1.00 91.56 113 LEU A C 1
ATOM 870 O O . LEU A 1 113 ? 4.234 -2.252 7.502 1.00 91.56 113 LEU A O 1
ATOM 874 N N . ASP A 1 114 ? 4.084 -4.489 7.577 1.00 91.38 114 ASP A N 1
ATOM 875 C CA . ASP A 1 114 ? 5.477 -4.723 7.184 1.00 91.38 114 ASP A CA 1
ATOM 876 C C . ASP A 1 114 ? 5.553 -5.081 5.697 1.00 91.38 114 ASP A C 1
ATOM 878 O O . ASP A 1 114 ? 5.438 -6.245 5.294 1.00 91.38 114 ASP A O 1
ATOM 882 N N . CYS A 1 115 ? 5.769 -4.050 4.884 1.00 90.38 115 CYS A N 1
ATOM 883 C CA . CYS A 1 115 ? 5.865 -4.143 3.430 1.00 90.38 115 CYS A CA 1
ATOM 884 C C . CYS A 1 115 ? 7.280 -4.497 2.923 1.00 90.38 115 CYS A C 1
ATOM 886 O O . CYS A 1 115 ? 7.564 -4.349 1.734 1.00 90.38 115 CYS A O 1
ATOM 888 N N . ARG A 1 116 ? 8.200 -4.938 3.796 1.00 89.69 116 ARG A N 1
ATOM 889 C CA . ARG A 1 116 ? 9.598 -5.261 3.425 1.00 89.69 116 ARG A CA 1
ATOM 890 C C . ARG A 1 116 ? 9.826 -6.738 3.111 1.00 89.69 116 ARG A C 1
ATOM 892 O O . ARG A 1 116 ? 10.907 -7.118 2.665 1.00 89.69 116 ARG A O 1
ATOM 899 N N . ALA A 1 117 ? 8.846 -7.601 3.379 1.00 82.12 117 ALA A N 1
ATOM 900 C CA . ALA A 1 117 ? 9.002 -9.035 3.158 1.00 82.12 117 ALA A CA 1
ATOM 901 C C . ALA A 1 117 ? 9.231 -9.353 1.665 1.00 82.12 117 ALA A C 1
ATOM 903 O O . ALA A 1 117 ? 8.763 -8.641 0.785 1.00 82.12 117 ALA A O 1
ATOM 904 N N . SER A 1 118 ? 9.919 -10.458 1.357 1.00 78.50 118 SER A N 1
ATOM 905 C CA . SER A 1 118 ? 10.401 -10.780 -0.004 1.00 78.50 118 SER A CA 1
ATOM 906 C C . SER A 1 118 ? 9.316 -10.872 -1.093 1.00 78.50 118 SER A C 1
ATOM 908 O O . SER A 1 118 ? 9.625 -10.705 -2.280 1.00 78.50 118 SER A O 1
ATOM 910 N N . GLY A 1 119 ? 8.065 -11.127 -0.694 1.00 87.75 119 GLY A N 1
ATOM 911 C CA . GLY A 1 119 ? 6.884 -11.153 -1.561 1.00 87.75 119 GLY A CA 1
ATOM 912 C C . GLY A 1 119 ? 6.251 -9.784 -1.830 1.00 87.75 119 GLY A C 1
ATOM 913 O O . GLY A 1 119 ? 5.421 -9.690 -2.728 1.00 87.75 119 GLY A O 1
ATOM 914 N N . TRP A 1 120 ? 6.638 -8.738 -1.102 1.00 93.19 120 TRP A N 1
ATOM 915 C CA . TRP A 1 120 ? 6.127 -7.384 -1.289 1.00 93.19 120 TRP A CA 1
ATOM 916 C C . TRP A 1 120 ? 6.973 -6.628 -2.309 1.00 93.19 120 TRP A C 1
ATOM 918 O O . TRP A 1 120 ? 8.198 -6.775 -2.365 1.00 93.19 120 TRP A O 1
ATOM 928 N N . ALA A 1 121 ? 6.301 -5.834 -3.130 1.00 91.50 121 ALA A N 1
ATOM 929 C CA . ALA A 1 121 ? 6.909 -4.992 -4.137 1.00 91.50 121 ALA A CA 1
ATOM 930 C C . ALA A 1 121 ? 6.203 -3.642 -4.179 1.00 91.50 121 ALA A C 1
ATOM 932 O O . ALA A 1 121 ? 4.973 -3.570 -4.160 1.00 91.50 121 ALA A O 1
ATOM 933 N N . LEU A 1 122 ? 7.005 -2.586 -4.249 1.00 89.50 122 LEU A N 1
ATOM 934 C CA . LEU A 1 122 ? 6.499 -1.237 -4.385 1.00 89.50 122 LEU A CA 1
ATOM 935 C C . LEU A 1 122 ? 6.050 -1.015 -5.832 1.00 89.50 122 LEU A C 1
ATOM 937 O O . LEU A 1 122 ? 6.841 -1.210 -6.757 1.00 89.50 122 LEU A O 1
ATOM 941 N N . ALA A 1 123 ? 4.780 -0.659 -6.006 1.00 87.38 123 ALA A N 1
ATOM 942 C CA . ALA A 1 123 ? 4.156 -0.463 -7.312 1.00 87.38 123 ALA A CA 1
ATOM 943 C C . ALA A 1 123 ? 4.305 0.970 -7.839 1.00 87.38 123 ALA A C 1
ATOM 945 O O . ALA A 1 123 ? 4.279 1.174 -9.052 1.00 87.38 12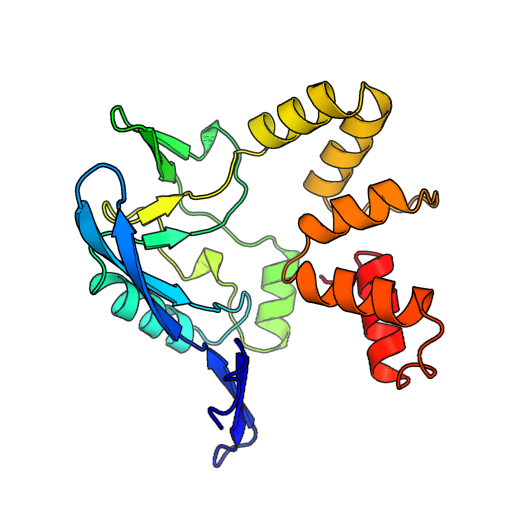3 ALA A O 1
ATOM 946 N N . ASP A 1 124 ? 4.494 1.935 -6.939 1.00 82.56 124 ASP A N 1
ATOM 947 C CA . ASP A 1 124 ? 4.617 3.345 -7.291 1.00 82.56 124 ASP A CA 1
ATOM 948 C C . ASP A 1 124 ? 6.040 3.770 -7.656 1.00 82.56 124 ASP A C 1
ATOM 950 O O . ASP A 1 124 ? 7.054 3.157 -7.291 1.00 82.56 124 ASP A O 1
ATOM 954 N N . CYS A 1 125 ? 6.094 4.895 -8.365 1.00 78.69 125 CYS A N 1
ATOM 955 C CA . CYS A 1 125 ? 7.320 5.637 -8.601 1.00 78.69 125 CYS A CA 1
ATOM 956 C C . CYS 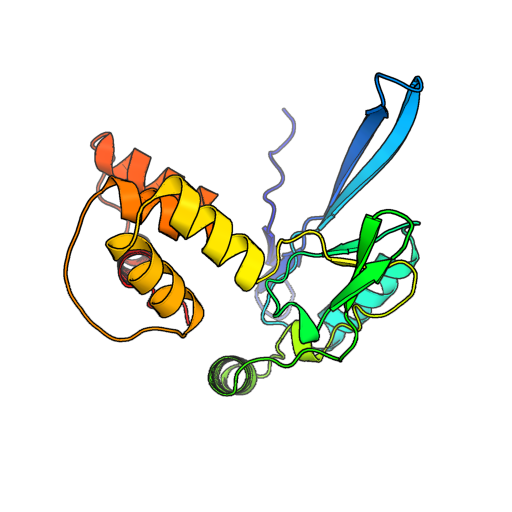A 1 125 ? 7.856 6.286 -7.314 1.00 78.69 125 CYS A C 1
ATOM 958 O O . CYS A 1 125 ? 7.127 6.505 -6.343 1.00 78.69 125 CYS A O 1
ATOM 960 N N . THR A 1 126 ? 9.150 6.601 -7.304 1.00 81.12 126 THR A N 1
ATOM 961 C CA . THR A 1 126 ? 9.738 7.393 -6.219 1.00 81.12 126 THR A CA 1
ATOM 962 C C . THR A 1 126 ? 9.367 8.860 -6.353 1.00 81.12 126 THR A C 1
ATOM 964 O O . THR A 1 126 ? 8.955 9.330 -7.417 1.00 81.12 126 THR A O 1
ATOM 967 N N . ARG A 1 127 ? 9.577 9.615 -5.275 1.00 79.75 127 ARG A N 1
ATOM 968 C CA . ARG A 1 127 ? 9.407 11.067 -5.258 1.00 79.75 127 ARG A CA 1
ATOM 969 C C . ARG A 1 127 ? 10.218 11.751 -6.367 1.00 79.75 127 ARG A C 1
ATOM 971 O O . ARG A 1 127 ? 9.723 12.659 -7.028 1.00 79.75 127 ARG A O 1
ATOM 978 N N . GLU A 1 128 ? 11.437 11.289 -6.614 1.00 85.81 128 GLU A N 1
ATOM 979 C CA . GLU A 1 128 ? 12.351 11.818 -7.626 1.00 85.81 128 GLU A CA 1
ATOM 980 C C . GLU A 1 128 ? 11.941 11.435 -9.052 1.00 85.81 128 GLU A C 1
ATOM 982 O O . GLU A 1 128 ? 12.065 12.234 -9.980 1.00 85.81 128 GLU A O 1
ATOM 987 N N . GLU A 1 129 ? 11.436 10.219 -9.260 1.00 74.31 129 GLU A N 1
ATOM 988 C CA . GLU A 1 129 ? 10.840 9.822 -10.539 1.00 74.31 129 GLU A CA 1
ATOM 989 C C . GLU A 1 129 ? 9.598 10.646 -10.848 1.00 74.31 129 GLU A C 1
ATOM 991 O O . GLU A 1 129 ? 9.480 11.163 -11.957 1.00 74.31 129 GLU A O 1
ATOM 996 N N . LEU A 1 130 ? 8.725 10.842 -9.860 1.00 74.06 130 LEU A N 1
ATOM 997 C CA . LEU A 1 130 ? 7.551 11.691 -10.005 1.00 74.06 130 LEU A CA 1
ATOM 998 C C . LEU A 1 130 ? 7.943 13.139 -10.327 1.00 74.06 130 LEU A C 1
ATOM 1000 O O . LEU A 1 130 ? 7.352 13.752 -11.215 1.00 74.06 130 LEU A O 1
ATOM 1004 N N . ALA A 1 131 ? 8.974 13.673 -9.664 1.00 71.31 131 ALA A N 1
ATOM 1005 C CA . ALA A 1 131 ? 9.499 15.007 -9.942 1.00 71.31 131 ALA A CA 1
ATOM 1006 C C . ALA A 1 131 ? 10.076 15.126 -11.363 1.00 71.31 131 ALA A C 1
ATOM 1008 O O . ALA A 1 131 ? 9.809 16.123 -12.030 1.00 71.31 131 ALA A O 1
ATOM 1009 N N . ARG A 1 132 ? 10.809 14.112 -11.851 1.00 73.00 132 ARG A N 1
ATOM 1010 C CA . ARG A 1 132 ? 11.322 14.065 -13.236 1.00 73.00 132 ARG A CA 1
ATOM 1011 C C . ARG A 1 132 ? 10.198 14.006 -14.264 1.00 73.00 132 ARG A C 1
ATOM 1013 O O . ARG A 1 132 ? 10.208 14.761 -15.229 1.00 73.00 132 ARG A O 1
ATOM 1020 N N . ILE A 1 133 ? 9.192 13.164 -14.031 1.00 64.31 133 ILE A N 1
ATOM 1021 C CA . ILE A 1 133 ? 7.992 13.113 -14.877 1.00 64.31 133 ILE A CA 1
ATOM 1022 C C . ILE A 1 133 ? 7.318 14.492 -14.896 1.00 64.31 133 ILE A C 1
ATOM 1024 O O . ILE A 1 133 ? 6.939 14.983 -15.960 1.00 64.31 133 ILE A O 1
ATOM 1028 N N . GLY A 1 134 ? 7.222 15.145 -13.734 1.00 50.72 134 GLY A N 1
ATOM 1029 C CA . GLY A 1 134 ? 6.712 16.504 -13.592 1.00 50.72 134 GLY A CA 1
ATOM 1030 C C . GLY A 1 134 ? 7.521 17.538 -14.379 1.00 50.72 134 GLY A C 1
ATOM 1031 O O . GLY A 1 134 ? 6.936 18.325 -15.120 1.00 50.72 134 GLY A O 1
ATOM 1032 N N . SER A 1 135 ? 8.853 17.524 -14.281 1.00 49.59 135 SER A N 1
ATOM 1033 C CA . SER A 1 135 ? 9.720 18.475 -14.987 1.00 49.59 135 SER A CA 1
ATOM 1034 C C . SER A 1 135 ? 9.700 18.280 -16.500 1.00 49.59 135 SER A C 1
ATOM 1036 O O . SER A 1 135 ? 9.617 19.263 -17.238 1.00 49.59 135 SER A O 1
ATOM 1038 N N . ASP A 1 136 ? 9.726 17.026 -16.955 1.00 49.91 136 ASP A N 1
ATOM 1039 C CA . ASP A 1 136 ? 9.772 16.670 -18.377 1.00 49.91 136 ASP A CA 1
ATOM 1040 C C . ASP A 1 136 ? 8.433 16.941 -19.070 1.00 49.91 136 ASP A C 1
ATOM 1042 O O . ASP A 1 136 ? 8.392 17.254 -20.261 1.00 49.91 136 ASP A O 1
ATOM 1046 N N . THR A 1 137 ? 7.333 16.864 -18.318 1.00 42.12 137 THR A N 1
ATOM 1047 C CA . THR A 1 137 ? 5.982 17.064 -18.853 1.00 42.12 137 THR A CA 1
ATOM 1048 C C . THR A 1 137 ? 5.491 18.510 -18.690 1.00 42.12 137 THR A C 1
ATOM 1050 O O . THR A 1 137 ? 4.694 18.965 -19.511 1.00 42.12 137 THR A O 1
ATOM 1053 N N . PHE A 1 138 ? 5.951 19.256 -17.674 1.00 41.53 138 PHE A N 1
ATOM 1054 C CA . PHE A 1 138 ? 5.312 20.522 -17.273 1.00 41.53 138 PHE A CA 1
ATOM 1055 C C . PHE A 1 138 ? 6.237 21.743 -17.102 1.00 41.53 138 PHE A C 1
ATOM 1057 O O . PHE A 1 138 ? 5.745 22.825 -16.780 1.00 41.53 138 PHE A O 1
ATOM 1064 N N . GLY A 1 139 ? 7.542 21.643 -17.383 1.00 41.41 139 GLY A N 1
ATOM 1065 C CA . GLY A 1 139 ? 8.460 22.786 -17.275 1.00 41.41 139 GLY A CA 1
ATOM 1066 C C . GLY A 1 139 ? 8.711 23.253 -15.828 1.00 41.41 139 GLY A C 1
ATOM 1067 O O . GLY A 1 139 ? 8.174 22.706 -14.866 1.00 41.41 139 GLY A O 1
ATOM 1068 N N . ALA A 1 140 ? 9.574 24.261 -15.656 1.00 41.50 140 ALA A N 1
ATOM 1069 C CA . ALA A 1 140 ? 10.147 24.630 -14.353 1.00 41.50 140 ALA A CA 1
ATOM 1070 C C . ALA A 1 140 ? 9.128 25.140 -13.307 1.00 41.50 140 ALA A C 1
ATOM 1072 O O . ALA A 1 140 ? 9.278 24.836 -12.127 1.00 41.50 140 ALA A O 1
ATOM 1073 N N . GLU A 1 141 ? 8.076 25.858 -13.719 1.00 39.88 141 GLU A N 1
ATOM 1074 C CA . GLU A 1 141 ? 7.083 26.445 -12.796 1.00 39.88 141 GLU A CA 1
ATOM 1075 C C . GLU A 1 141 ? 6.136 25.399 -12.173 1.00 39.88 141 GLU A C 1
ATOM 1077 O O . GLU A 1 141 ? 5.617 25.594 -11.076 1.00 39.88 141 GLU A O 1
ATOM 1082 N N . ALA A 1 142 ? 5.934 24.251 -12.827 1.00 40.53 142 ALA A N 1
ATOM 1083 C CA . ALA A 1 142 ? 5.105 23.165 -12.302 1.00 40.53 142 ALA A CA 1
ATOM 1084 C C . ALA A 1 142 ? 5.873 22.223 -11.357 1.00 40.53 142 ALA A C 1
ATOM 1086 O O . ALA A 1 142 ? 5.267 21.594 -10.488 1.00 40.53 142 ALA A O 1
ATOM 1087 N N . GLY A 1 143 ? 7.203 22.151 -11.485 1.00 39.22 143 GLY A N 1
ATOM 1088 C CA . GLY A 1 143 ? 8.059 21.367 -10.589 1.00 39.22 143 GLY A CA 1
ATOM 1089 C C . GLY A 1 143 ? 8.032 21.879 -9.147 1.00 39.22 143 GLY A C 1
ATOM 1090 O O . GLY A 1 143 ? 8.039 21.085 -8.208 1.00 39.22 143 GLY A O 1
ATOM 1091 N N . GLU A 1 144 ? 7.910 23.196 -8.962 1.00 40.41 144 GLU A N 1
ATOM 1092 C CA . GLU A 1 144 ? 7.772 23.826 -7.645 1.00 40.41 144 GLU A CA 1
ATOM 1093 C C . GLU A 1 144 ? 6.422 23.475 -6.991 1.00 40.41 144 GLU A C 1
ATOM 1095 O O . GLU A 1 144 ? 6.361 23.206 -5.791 1.00 40.41 144 GLU A O 1
ATOM 1100 N N . LEU A 1 145 ? 5.354 23.343 -7.787 1.00 40.44 145 LEU A N 1
ATOM 1101 C CA . LEU A 1 145 ? 4.025 22.936 -7.318 1.00 40.44 145 LEU A CA 1
ATOM 1102 C C . LEU A 1 145 ? 3.980 21.447 -6.929 1.00 40.44 145 LEU A C 1
ATOM 1104 O O . LEU A 1 145 ? 3.421 21.103 -5.892 1.00 40.44 145 LEU A O 1
ATOM 1108 N N . VAL A 1 146 ? 4.602 20.569 -7.725 1.00 41.88 146 VAL A N 1
ATOM 1109 C CA . VAL A 1 146 ? 4.742 19.130 -7.420 1.00 41.88 146 VAL A CA 1
ATOM 1110 C C . VAL A 1 146 ? 5.585 18.926 -6.160 1.00 41.88 146 VAL A C 1
ATOM 1112 O O . VAL A 1 146 ? 5.195 18.162 -5.283 1.00 41.88 146 VAL A O 1
ATOM 1115 N N . SER A 1 147 ? 6.688 19.665 -6.019 1.00 39.78 147 SER A N 1
ATOM 1116 C CA . SER A 1 147 ? 7.505 19.685 -4.799 1.00 39.78 147 SER A CA 1
ATOM 1117 C C . SER A 1 147 ? 6.705 20.147 -3.572 1.00 39.78 147 SER A C 1
ATOM 1119 O O . SER A 1 147 ? 6.782 19.532 -2.512 1.00 39.78 147 SER A O 1
ATOM 1121 N N . THR A 1 148 ? 5.864 21.175 -3.729 1.00 42.28 148 THR A N 1
ATOM 1122 C CA . THR A 1 148 ? 4.978 21.675 -2.663 1.00 42.28 148 THR A CA 1
ATOM 1123 C C . THR A 1 148 ? 3.900 20.654 -2.280 1.00 42.28 148 THR A C 1
ATOM 1125 O O . THR A 1 148 ? 3.658 20.431 -1.099 1.00 42.28 148 THR A O 1
ATOM 1128 N N . LEU A 1 149 ? 3.295 19.964 -3.253 1.00 39.47 149 LEU A N 1
ATOM 1129 C CA . LEU A 1 149 ? 2.339 18.872 -3.010 1.00 39.47 149 LEU A CA 1
ATOM 1130 C C . LEU A 1 149 ? 2.988 17.687 -2.279 1.00 39.47 149 LEU A C 1
ATOM 1132 O O . LEU A 1 149 ? 2.365 17.071 -1.418 1.00 39.47 149 LEU A O 1
ATOM 1136 N N . LEU A 1 150 ? 4.256 17.401 -2.580 1.00 39.16 150 LEU A N 1
ATOM 1137 C CA . LEU A 1 150 ? 5.052 16.372 -1.911 1.00 39.16 150 LEU A CA 1
ATOM 1138 C C . LEU A 1 150 ? 5.520 16.772 -0.500 1.00 39.16 150 LEU A C 1
ATOM 1140 O O . LEU A 1 150 ? 5.934 15.893 0.257 1.00 39.16 150 LEU A O 1
ATOM 1144 N N . ALA A 1 151 ? 5.458 18.062 -0.154 1.00 35.44 151 ALA A N 1
ATOM 1145 C CA . ALA A 1 151 ? 5.871 18.622 1.133 1.00 35.44 151 ALA A CA 1
ATOM 1146 C C . ALA A 1 151 ? 4.714 18.829 2.136 1.00 35.44 151 ALA A C 1
ATOM 1148 O O . ALA A 1 151 ? 4.977 19.131 3.300 1.00 35.44 151 ALA A O 1
ATOM 1149 N N . GLY A 1 152 ? 3.453 18.642 1.726 1.00 33.00 152 GLY A N 1
ATOM 1150 C CA . GLY A 1 152 ? 2.278 18.977 2.546 1.00 33.00 152 GLY A CA 1
ATOM 1151 C C . GLY A 1 152 ? 1.894 20.467 2.460 1.00 33.00 152 GLY A C 1
ATOM 1152 O O . GLY A 1 152 ? 2.651 21.278 1.923 1.00 33.00 152 GLY A O 1
ATOM 1153 N N . PRO A 1 153 ? 0.689 20.862 2.915 1.00 33.66 153 PRO A N 1
ATOM 1154 C CA . PRO A 1 153 ? 0.047 22.084 2.438 1.00 33.66 153 PRO A CA 1
ATOM 1155 C C . PRO A 1 153 ? 0.692 23.365 2.989 1.00 33.66 153 PRO A C 1
ATOM 1157 O O . PRO A 1 153 ? 0.723 23.602 4.196 1.00 33.66 153 PRO A O 1
ATOM 1160 N N . VAL A 1 154 ? 1.111 24.254 2.079 1.00 29.50 154 VAL A N 1
ATOM 1161 C CA . VAL A 1 154 ? 1.380 25.674 2.358 1.00 29.50 154 VAL A CA 1
ATOM 1162 C C . VAL A 1 154 ? 0.450 26.510 1.481 1.00 29.50 154 VAL A C 1
ATOM 1164 O O . VAL A 1 154 ? 0.420 26.372 0.260 1.00 29.50 154 VAL A O 1
ATOM 1167 N N . GLY A 1 155 ? -0.369 27.344 2.123 1.00 29.12 155 GLY A N 1
ATOM 1168 C CA . GLY A 1 155 ? -1.466 28.066 1.486 1.00 29.12 155 GLY A CA 1
ATOM 1169 C C . GLY A 1 155 ? -1.025 29.051 0.400 1.00 29.12 155 GLY A C 1
ATOM 1170 O O . GLY A 1 155 ? -0.199 29.930 0.631 1.00 29.12 155 GLY A O 1
ATOM 1171 N N . GLY A 1 156 ? -1.666 28.964 -0.766 1.00 29.58 156 GLY A N 1
ATOM 1172 C CA . GLY A 1 156 ? -1.517 29.933 -1.848 1.00 29.58 156 GLY A CA 1
ATOM 1173 C C . GLY A 1 156 ? -2.540 29.705 -2.956 1.00 29.58 156 GLY A C 1
ATOM 1174 O O . GLY A 1 156 ? -2.563 28.664 -3.598 1.00 29.58 156 GLY A O 1
ATOM 1175 N N . ARG A 1 157 ? -3.426 30.682 -3.171 1.00 42.38 157 ARG A N 1
ATOM 1176 C CA . ARG A 1 157 ? -4.492 30.647 -4.185 1.00 42.38 157 ARG A CA 1
ATOM 1177 C C . ARG A 1 157 ? -3.895 30.843 -5.580 1.00 42.38 157 ARG A C 1
ATOM 1179 O O . ARG A 1 157 ? -3.419 31.936 -5.848 1.00 42.38 157 ARG A O 1
ATOM 1186 N N . THR A 1 158 ? -4.024 29.873 -6.482 1.00 31.62 158 THR A N 1
ATOM 1187 C CA . THR A 1 158 ? -4.179 30.105 -7.935 1.00 31.62 158 THR A CA 1
ATOM 1188 C C . THR A 1 158 ? -4.727 28.849 -8.616 1.00 31.62 158 THR A C 1
ATOM 1190 O O . THR A 1 158 ? -4.223 27.747 -8.445 1.00 31.62 158 THR A O 1
ATOM 1193 N N . THR A 1 159 ? -5.799 29.015 -9.391 1.00 43.03 159 THR A N 1
ATOM 1194 C CA . THR A 1 159 ? -6.421 27.961 -10.205 1.00 43.03 159 THR A CA 1
ATOM 1195 C C . THR A 1 159 ? -5.837 27.939 -11.613 1.00 43.03 159 THR A C 1
ATOM 1197 O O . THR A 1 159 ? -5.898 28.962 -12.299 1.00 43.03 159 THR A O 1
ATOM 1200 N N . PRO A 1 160 ? -5.472 26.750 -12.114 1.00 39.22 160 PRO A N 1
ATOM 1201 C CA . PRO A 1 160 ? -5.912 26.371 -13.453 1.00 39.22 160 PRO A CA 1
ATOM 1202 C C . PRO A 1 160 ? -6.519 24.956 -13.456 1.00 39.22 160 PRO A C 1
ATOM 1204 O O . PRO A 1 160 ? -5.929 23.991 -12.975 1.00 39.22 160 PRO A O 1
ATOM 1207 N N . ARG A 1 161 ? -7.718 24.838 -14.044 1.00 46.28 161 ARG A N 1
ATOM 1208 C CA . ARG A 1 161 ? -8.588 23.640 -14.038 1.00 46.28 161 ARG A CA 1
ATOM 1209 C C . ARG A 1 161 ? -7.954 22.351 -14.591 1.00 46.28 161 ARG A C 1
ATOM 1211 O O . ARG A 1 161 ? -8.486 21.269 -14.369 1.00 46.28 161 ARG A O 1
ATOM 1218 N N . LEU A 1 162 ? -6.844 22.449 -15.323 1.00 40.00 162 LEU A N 1
ATOM 1219 C CA . LEU A 1 162 ? -6.114 21.285 -15.837 1.00 40.00 162 LEU A CA 1
ATOM 1220 C C . LEU A 1 162 ? -5.166 20.692 -14.782 1.00 40.00 162 LEU A C 1
ATOM 1222 O O . LEU A 1 162 ? -5.074 19.476 -14.651 1.00 40.00 162 LEU A O 1
ATOM 1226 N N . LEU A 1 163 ? -4.505 21.552 -13.997 1.00 43.59 163 LEU A N 1
ATOM 1227 C CA . LEU A 1 163 ? -3.582 21.134 -12.939 1.00 43.59 163 LEU A CA 1
ATOM 1228 C C . LEU A 1 163 ? -4.338 20.583 -11.727 1.00 43.59 163 LEU A C 1
ATOM 1230 O O . LEU A 1 163 ? -3.876 19.628 -11.113 1.00 43.59 163 LEU A O 1
ATOM 1234 N N . SER A 1 164 ? -5.540 21.097 -11.437 1.00 49.47 164 SER A N 1
ATOM 1235 C CA . SER A 1 164 ? -6.403 20.534 -10.391 1.00 49.47 164 SER A CA 1
ATOM 1236 C C . SER A 1 164 ? -6.837 19.099 -10.701 1.00 49.47 164 SER A C 1
ATOM 1238 O O . SER A 1 164 ? -6.903 18.282 -9.793 1.00 49.47 164 SER A O 1
ATOM 1240 N N . ARG A 1 165 ? -7.072 18.756 -11.975 1.00 44.69 165 ARG A N 1
ATOM 1241 C CA . ARG A 1 165 ? -7.424 17.384 -12.389 1.00 44.69 165 ARG A CA 1
ATOM 1242 C C . ARG A 1 165 ? -6.258 16.403 -12.267 1.00 44.69 165 ARG A C 1
ATOM 1244 O O . ARG A 1 165 ? -6.485 15.241 -11.961 1.00 44.69 165 ARG A O 1
ATOM 1251 N N . LEU A 1 166 ? -5.025 16.868 -12.471 1.00 48.22 166 LEU A N 1
ATOM 1252 C CA . LEU A 1 166 ? -3.820 16.049 -12.308 1.00 48.22 166 LEU A CA 1
ATOM 1253 C C . LEU A 1 166 ? -3.405 15.910 -10.838 1.00 48.22 166 LEU A C 1
ATOM 1255 O O . LEU A 1 166 ? -2.990 14.832 -10.432 1.00 48.22 166 LEU A O 1
ATOM 1259 N N . ALA A 1 167 ? -3.585 16.957 -10.028 1.00 50.88 167 ALA A N 1
ATOM 1260 C CA . ALA A 1 167 ? -3.402 16.885 -8.577 1.00 50.88 167 ALA A CA 1
ATOM 1261 C C . ALA A 1 167 ? -4.420 15.939 -7.921 1.00 50.88 167 ALA A C 1
ATOM 1263 O O . ALA A 1 167 ? -4.089 15.229 -6.979 1.00 50.88 167 ALA A O 1
ATOM 1264 N N . VAL A 1 168 ? -5.638 15.868 -8.469 1.00 50.69 168 VAL A N 1
ATOM 1265 C CA . VAL A 1 168 ? -6.659 14.905 -8.048 1.00 50.69 168 VAL A CA 1
ATOM 1266 C C . VAL A 1 168 ? -6.205 13.458 -8.252 1.00 50.69 168 VAL A C 1
ATOM 1268 O O . VAL A 1 168 ? -6.482 12.641 -7.384 1.00 50.69 168 VAL A O 1
ATOM 1271 N N . CYS A 1 169 ? -5.456 13.147 -9.318 1.00 48.09 169 CYS A N 1
ATOM 1272 C CA . CYS A 1 169 ? -4.885 11.811 -9.546 1.00 48.09 169 CYS A CA 1
ATOM 1273 C C . CYS A 1 169 ? -3.860 11.375 -8.486 1.00 48.09 169 CYS A C 1
ATOM 1275 O O . CYS A 1 169 ? -3.479 10.210 -8.464 1.00 48.09 169 CYS A O 1
ATOM 1277 N N . LEU A 1 170 ? -3.407 12.301 -7.637 1.00 50.34 170 LEU A N 1
ATOM 1278 C CA . LEU A 1 170 ? -2.451 12.060 -6.556 1.00 50.34 170 LEU A CA 1
ATOM 1279 C C . LEU A 1 170 ? -3.127 12.027 -5.171 1.00 50.34 170 LEU A C 1
ATOM 1281 O O . LEU A 1 170 ? -2.443 11.863 -4.164 1.00 50.34 170 LEU A O 1
ATOM 1285 N N . LEU A 1 171 ? -4.455 12.191 -5.106 1.00 49.50 171 LEU A N 1
ATOM 1286 C CA . LEU A 1 171 ? -5.237 12.022 -3.881 1.00 49.50 171 LEU A CA 1
ATOM 1287 C C . LEU A 1 171 ? -5.607 10.547 -3.675 1.00 49.50 171 LEU A C 1
ATOM 1289 O O . LEU A 1 171 ? -5.818 9.834 -4.656 1.00 49.50 171 LEU A O 1
ATOM 1293 N N . PRO A 1 172 ? -5.787 10.086 -2.426 1.00 38.81 172 PRO A N 1
ATOM 1294 C CA . PRO A 1 172 ? -6.437 8.805 -2.185 1.00 38.81 172 PRO A CA 1
ATOM 1295 C C . PRO A 1 172 ? -7.884 8.856 -2.714 1.00 38.81 172 PRO A C 1
ATOM 1297 O O . PRO A 1 172 ? -8.657 9.735 -2.333 1.00 38.81 172 PRO A O 1
ATOM 1300 N N . ALA A 1 173 ? -8.240 7.909 -3.592 1.00 46.78 173 ALA A N 1
ATOM 1301 C CA . ALA A 1 173 ? -9.490 7.850 -4.371 1.00 46.78 173 ALA A CA 1
ATOM 1302 C C . ALA A 1 173 ? -9.660 8.976 -5.425 1.00 46.78 173 ALA A C 1
ATOM 1304 O O . ALA A 1 173 ? -10.636 9.743 -5.379 1.00 46.78 173 ALA A O 1
ATOM 1305 N N . PRO A 1 174 ? -8.750 9.070 -6.415 1.00 56.44 174 PRO A N 1
ATOM 1306 C CA . PRO A 1 174 ? -8.780 10.109 -7.447 1.00 56.44 174 PRO A CA 1
ATOM 1307 C C . PRO A 1 174 ? -10.055 10.073 -8.303 1.00 56.44 174 PRO A C 1
ATOM 1309 O O . PRO A 1 174 ? -10.540 11.102 -8.778 1.00 56.44 174 PRO A O 1
ATOM 1312 N N . GLU A 1 175 ? -10.658 8.896 -8.460 1.00 53.34 175 GLU A N 1
ATOM 1313 C CA . GLU A 1 175 ? -11.870 8.685 -9.244 1.00 53.34 175 GLU A CA 1
ATOM 1314 C C . GLU A 1 175 ? -13.071 9.412 -8.635 1.00 53.34 175 GLU A C 1
ATOM 1316 O O . GLU A 1 175 ? -13.890 9.960 -9.368 1.00 53.34 175 GLU A O 1
ATOM 1321 N N . ALA A 1 176 ? -13.172 9.475 -7.303 1.00 54.78 176 ALA A N 1
ATOM 1322 C CA . ALA A 1 176 ? -14.280 10.148 -6.625 1.00 54.78 176 ALA A CA 1
ATOM 1323 C C . ALA A 1 176 ? -14.254 11.663 -6.867 1.00 54.78 176 ALA A C 1
ATOM 1325 O O . ALA A 1 176 ? -15.289 12.282 -7.119 1.00 54.78 176 ALA A O 1
ATOM 1326 N N . ALA A 1 177 ? -13.064 12.257 -6.844 1.00 57.06 177 ALA A N 1
ATOM 1327 C CA . ALA A 1 177 ? -12.876 13.676 -7.106 1.00 57.06 177 ALA A CA 1
ATOM 1328 C C . ALA A 1 177 ? -13.074 14.025 -8.595 1.00 57.06 177 ALA A C 1
ATOM 1330 O O . ALA A 1 177 ? -13.675 15.057 -8.897 1.00 57.06 177 ALA A O 1
ATOM 1331 N N . LEU A 1 178 ? -12.675 13.147 -9.523 1.00 56.28 178 LEU A N 1
ATOM 1332 C CA . LEU A 1 178 ? -12.964 13.309 -10.955 1.00 56.28 178 LEU A CA 1
ATOM 1333 C C . LEU A 1 178 ? -14.463 13.169 -11.270 1.00 56.28 178 LEU A C 1
ATOM 1335 O O . LEU A 1 178 ? -14.996 13.955 -12.051 1.00 56.28 178 LEU A O 1
ATOM 1339 N N . LEU A 1 179 ? -15.161 12.224 -10.633 1.00 54.75 179 LEU A N 1
ATOM 1340 C CA . LEU A 1 179 ? -16.611 12.043 -10.779 1.00 54.75 179 LEU A CA 1
ATOM 1341 C C . LEU A 1 179 ? -17.403 13.237 -10.224 1.00 54.75 179 LEU A C 1
ATOM 1343 O O . LEU A 1 179 ? -18.408 13.641 -10.811 1.00 54.75 179 LEU A O 1
ATOM 1347 N N . LEU A 1 180 ? -16.950 13.829 -9.116 1.00 57.62 180 LEU A N 1
ATOM 1348 C CA . LEU A 1 180 ? -17.546 15.043 -8.549 1.00 57.62 180 LEU A CA 1
ATOM 1349 C C . LEU A 1 180 ? -17.322 16.270 -9.448 1.00 57.62 180 LEU A C 1
ATOM 1351 O O . LEU A 1 180 ? -18.252 17.055 -9.639 1.00 57.62 180 LEU A O 1
ATOM 1355 N N . ASP A 1 181 ? -16.127 16.427 -10.024 1.00 56.66 181 ASP A N 1
ATOM 1356 C CA . ASP A 1 181 ? -15.817 17.507 -10.972 1.00 56.66 181 ASP A CA 1
ATOM 1357 C C . ASP A 1 181 ? -16.657 17.402 -12.256 1.00 56.66 181 ASP A C 1
ATOM 1359 O O . ASP A 1 181 ? -17.199 18.405 -12.732 1.00 56.66 181 ASP A O 1
ATOM 1363 N N . ASP A 1 182 ? -16.830 16.188 -12.785 1.00 52.00 182 ASP A N 1
ATOM 1364 C CA . ASP A 1 182 ? -17.649 15.924 -13.972 1.00 52.00 182 ASP A CA 1
ATOM 1365 C C . ASP A 1 182 ? -19.148 16.169 -13.712 1.00 52.00 182 ASP A C 1
ATOM 1367 O O . ASP A 1 182 ? -19.829 16.811 -14.518 1.00 52.00 182 ASP A O 1
ATOM 1371 N N . TRP A 1 183 ? -19.653 15.768 -12.538 1.00 50.94 183 TRP A N 1
ATOM 1372 C CA . TRP A 1 183 ? -21.029 16.038 -12.097 1.00 50.94 183 TRP A CA 1
ATOM 1373 C C . TRP A 1 183 ? -21.326 17.539 -11.990 1.00 50.94 183 TRP A C 1
ATOM 1375 O O . TRP A 1 183 ? -22.353 18.016 -12.479 1.00 50.94 183 TRP A O 1
ATOM 1385 N N . VAL A 1 184 ? -20.421 18.301 -11.365 1.00 53.44 184 VAL A N 1
ATOM 1386 C CA . VAL A 1 184 ? -20.552 19.759 -11.215 1.00 53.44 184 VAL A CA 1
ATOM 1387 C C . VAL A 1 184 ? -20.459 20.456 -12.575 1.00 53.44 184 VAL A C 1
ATOM 1389 O O . VAL A 1 184 ? -21.253 21.353 -12.863 1.00 53.44 184 VAL A O 1
ATOM 1392 N N . SER A 1 185 ? -19.535 20.021 -13.434 1.00 49.25 185 SER A N 1
ATOM 1393 C CA . SER A 1 185 ? -19.329 20.595 -14.770 1.00 49.25 185 SER A CA 1
ATOM 1394 C C . SER A 1 185 ? -20.487 20.315 -15.729 1.00 49.25 185 SER A C 1
ATOM 1396 O O . SER A 1 185 ? -20.790 21.143 -16.586 1.00 49.25 185 SER A O 1
ATOM 1398 N N . SER A 1 186 ? -21.176 19.188 -15.548 1.00 52.19 186 SER A N 1
ATOM 1399 C CA . SER A 1 186 ? -22.349 18.792 -16.337 1.00 52.19 186 SER A CA 1
ATOM 1400 C C . SER A 1 186 ? -23.659 19.440 -15.865 1.00 52.19 186 SER A C 1
ATOM 1402 O O . SER A 1 186 ? -24.727 19.123 -16.388 1.00 52.19 186 SER A O 1
ATOM 1404 N N . GLY A 1 187 ? -23.605 20.348 -14.883 1.00 48.56 187 GLY A N 1
ATOM 1405 C CA . GLY A 1 187 ? -24.789 21.030 -14.352 1.00 48.56 187 GLY A CA 1
ATOM 1406 C C . GLY A 1 187 ? -25.674 20.131 -13.485 1.00 48.56 187 GLY A C 1
ATOM 1407 O O . GLY A 1 187 ? -26.888 20.337 -13.429 1.00 48.56 187 GLY A O 1
ATOM 1408 N N . GLY A 1 188 ? -25.084 19.126 -12.828 1.00 54.84 188 GLY A N 1
ATOM 1409 C CA . GLY A 1 188 ? -25.786 18.234 -11.912 1.00 54.84 188 GLY A CA 1
ATOM 1410 C C . GLY A 1 188 ? -26.488 18.982 -10.772 1.00 54.84 188 GLY A C 1
ATOM 1411 O O . GLY A 1 188 ? -26.136 20.108 -10.415 1.00 54.84 188 GLY A O 1
ATOM 1412 N N . ALA A 1 189 ? -27.506 18.348 -10.186 1.00 61.22 189 ALA A N 1
ATOM 1413 C CA . ALA A 1 189 ? -28.254 18.924 -9.070 1.00 61.22 189 ALA A CA 1
ATOM 1414 C C . ALA A 1 189 ? -27.312 19.316 -7.908 1.00 61.22 189 ALA A C 1
ATOM 1416 O O . ALA A 1 189 ? -26.288 18.650 -7.701 1.00 61.22 189 ALA A O 1
ATOM 1417 N N . PRO A 1 190 ? -27.639 20.374 -7.138 1.00 57.12 190 PRO A N 1
ATOM 1418 C CA . PRO A 1 190 ? -26.784 20.848 -6.059 1.00 57.12 190 PRO A CA 1
ATOM 1419 C C . PRO A 1 190 ? -26.515 19.721 -5.062 1.00 57.12 190 PRO A C 1
ATOM 1421 O O . PRO A 1 190 ? -27.443 19.125 -4.515 1.00 57.12 190 PRO A O 1
ATOM 1424 N N . LEU A 1 191 ? -25.229 19.445 -4.831 1.00 54.62 191 LEU A N 1
ATOM 1425 C CA . LEU A 1 191 ? -24.781 18.421 -3.893 1.00 54.62 191 LEU A CA 1
ATOM 1426 C C . LEU A 1 191 ? -25.416 18.646 -2.516 1.00 54.62 191 LEU A C 1
ATOM 1428 O O . LEU A 1 191 ? -25.528 19.792 -2.044 1.00 54.62 191 LEU A O 1
ATOM 1432 N N . ALA A 1 192 ? -25.783 17.539 -1.862 1.00 51.44 192 ALA A N 1
ATOM 1433 C CA . ALA A 1 192 ? -26.160 17.543 -0.455 1.00 51.44 192 ALA A CA 1
ATOM 1434 C C . ALA A 1 192 ? -25.089 18.307 0.352 1.00 51.44 192 ALA A C 1
ATOM 1436 O O . ALA A 1 192 ? -23.903 18.189 0.028 1.00 51.44 192 ALA A O 1
ATOM 1437 N N . PRO A 1 193 ? -25.463 19.101 1.373 1.00 50.06 193 PRO A N 1
ATOM 1438 C CA . PRO A 1 193 ? -24.525 19.978 2.078 1.00 50.06 193 PRO A CA 1
ATOM 1439 C C . PRO A 1 193 ? -23.248 19.266 2.547 1.00 50.06 193 PRO A C 1
ATOM 1441 O O . PRO A 1 193 ? -22.160 19.802 2.402 1.00 50.06 193 PRO A O 1
ATOM 1444 N N . THR A 1 194 ? -23.363 18.016 2.993 1.00 47.22 194 THR A N 1
ATOM 1445 C CA . THR A 1 194 ? -22.239 17.172 3.425 1.00 47.22 194 THR A CA 1
ATOM 1446 C C . THR A 1 194 ? -21.250 16.829 2.306 1.00 47.22 194 THR A C 1
ATOM 1448 O O . THR A 1 194 ? -20.044 16.875 2.519 1.00 47.22 194 THR A O 1
ATOM 1451 N N . LEU A 1 195 ? -21.733 16.537 1.095 1.00 46.50 195 LEU A N 1
ATOM 1452 C CA . LEU A 1 195 ? -20.879 16.260 -0.069 1.00 46.50 195 LEU A CA 1
ATOM 1453 C C . LEU A 1 195 ? -20.217 17.526 -0.613 1.00 46.50 195 LEU A C 1
ATOM 1455 O O . LEU A 1 195 ? -19.148 17.458 -1.209 1.00 46.50 195 LEU A O 1
ATOM 1459 N N . ARG A 1 196 ? -20.839 18.685 -0.394 1.00 53.28 196 ARG A N 1
ATOM 1460 C CA . ARG A 1 196 ? -20.260 19.984 -0.742 1.00 53.28 196 ARG A CA 1
ATOM 1461 C C . ARG A 1 196 ? -19.081 20.332 0.156 1.00 53.28 196 ARG A C 1
ATOM 1463 O O . ARG A 1 196 ? -18.076 20.810 -0.354 1.00 53.28 196 ARG A O 1
ATOM 1470 N N . GLU A 1 197 ? -19.193 20.057 1.452 1.00 56.12 197 GLU A N 1
ATOM 1471 C CA . GLU A 1 197 ? -18.080 20.231 2.389 1.00 56.12 197 GLU A CA 1
ATOM 1472 C C . GLU A 1 197 ? -16.942 19.255 2.082 1.00 56.12 197 GLU A C 1
ATOM 1474 O O . GLU A 1 197 ? -15.791 19.672 2.036 1.00 56.12 197 GLU A O 1
ATOM 1479 N N . LEU A 1 198 ? -17.256 17.998 1.746 1.00 49.12 198 LEU A N 1
ATOM 1480 C CA . LEU A 1 198 ? -16.254 17.019 1.319 1.00 49.12 198 LEU A CA 1
ATOM 1481 C C . LEU A 1 198 ? -15.554 17.441 0.015 1.00 49.12 198 LEU A C 1
ATOM 1483 O O . LEU A 1 198 ? -14.331 17.441 -0.053 1.00 49.12 198 LEU A O 1
ATOM 1487 N N . ALA A 1 199 ? -16.308 17.861 -1.004 1.00 51.16 199 ALA A N 1
ATOM 1488 C CA . ALA A 1 199 ? -15.745 18.371 -2.255 1.00 51.16 199 ALA A CA 1
ATOM 1489 C C . ALA A 1 199 ? -14.928 19.655 -2.035 1.00 51.16 199 ALA A C 1
ATOM 1491 O O . ALA A 1 199 ? -13.882 19.835 -2.651 1.00 51.16 199 ALA A O 1
ATOM 1492 N N . SER A 1 200 ? -15.370 20.537 -1.135 1.00 50.97 200 SER A N 1
ATOM 1493 C CA . SER A 1 200 ? -14.620 21.733 -0.746 1.00 50.97 200 SER A CA 1
ATOM 1494 C C . SER A 1 200 ? -13.328 21.376 -0.011 1.00 50.97 200 SER A C 1
ATOM 1496 O O . SER A 1 200 ? -12.313 22.010 -0.274 1.00 50.97 200 SER A O 1
ATOM 1498 N N . ALA A 1 201 ? -13.338 20.376 0.872 1.00 51.91 201 ALA A N 1
ATOM 1499 C CA . ALA A 1 201 ? -12.146 19.888 1.561 1.00 51.91 201 ALA A CA 1
ATOM 1500 C C . ALA A 1 201 ? -11.157 19.254 0.570 1.00 51.91 201 ALA A C 1
ATOM 1502 O O . ALA A 1 201 ? -9.990 19.627 0.548 1.00 51.91 201 ALA A O 1
ATOM 1503 N N . ILE A 1 202 ? -11.642 18.410 -0.348 1.00 50.16 202 ILE A N 1
ATOM 1504 C CA . ILE A 1 202 ? -10.858 17.823 -1.448 1.00 50.16 202 ILE A CA 1
ATOM 1505 C C . ILE A 1 202 ? -10.200 18.910 -2.309 1.00 50.16 202 ILE A C 1
ATOM 1507 O O . ILE A 1 202 ? -9.000 18.866 -2.562 1.00 50.16 202 ILE A O 1
ATOM 1511 N N . LEU A 1 203 ? -10.968 19.917 -2.734 1.00 48.69 203 LEU A N 1
ATOM 1512 C CA . LEU A 1 203 ? -10.468 21.013 -3.572 1.00 48.69 203 LEU A CA 1
ATOM 1513 C C . LEU A 1 203 ? -9.495 21.947 -2.839 1.00 48.69 203 LEU A C 1
ATOM 1515 O O . LEU A 1 203 ? -8.727 22.655 -3.489 1.00 48.69 203 LEU A O 1
ATOM 1519 N N . ARG A 1 204 ? -9.539 21.974 -1.505 1.00 49.88 204 ARG A N 1
ATOM 1520 C CA . ARG A 1 204 ? -8.588 22.700 -0.652 1.00 49.88 204 ARG A CA 1
ATOM 1521 C C . ARG A 1 204 ? -7.386 21.857 -0.244 1.00 49.88 204 ARG A C 1
ATOM 1523 O O . ARG A 1 204 ? -6.472 22.410 0.352 1.00 49.88 204 ARG A O 1
ATOM 1530 N N . LEU A 1 205 ? -7.383 20.568 -0.590 1.00 45.56 205 LEU A N 1
ATOM 1531 C CA . LEU A 1 205 ? -6.435 19.577 -0.082 1.00 45.56 205 LEU A CA 1
ATOM 1532 C C . LEU A 1 205 ? -6.492 19.434 1.457 1.00 45.56 205 LEU A C 1
ATOM 1534 O O . LEU A 1 205 ? -5.539 18.963 2.064 1.00 45.56 205 LEU A O 1
ATOM 1538 N N . ASP A 1 206 ? -7.625 19.782 2.081 1.00 46.56 206 ASP A N 1
ATOM 1539 C CA . ASP A 1 206 ? -7.923 19.634 3.519 1.00 46.56 206 ASP A CA 1
ATOM 1540 C C . ASP A 1 206 ? -8.437 18.210 3.843 1.00 46.56 206 ASP A C 1
ATOM 1542 O O . ASP A 1 206 ? -9.355 18.024 4.643 1.00 46.56 206 ASP A O 1
ATOM 1546 N N . ILE A 1 207 ? -7.904 17.185 3.173 1.00 43.56 207 ILE A N 1
ATOM 1547 C CA . ILE A 1 207 ? -8.152 15.772 3.505 1.00 43.56 207 ILE A CA 1
ATOM 1548 C C . ILE A 1 207 ? -6.911 15.249 4.224 1.00 43.56 207 ILE A C 1
ATOM 1550 O O . ILE A 1 207 ? -6.094 14.518 3.667 1.00 43.56 207 ILE A O 1
ATOM 1554 N N . GLY A 1 208 ? -6.757 15.729 5.454 1.00 38.66 208 GLY A N 1
ATOM 1555 C CA . GLY A 1 208 ? -5.731 15.349 6.415 1.00 38.66 208 GLY A CA 1
ATOM 1556 C C . GLY A 1 208 ? -6.359 15.130 7.773 1.00 38.66 208 GLY A C 1
ATOM 1557 O O . GLY A 1 208 ? -7.317 15.867 8.105 1.00 38.66 208 GLY A O 1
#

Foldseek 3Di:
DDPPDDQWDWDADPVGIDIDGDWDKDWDADPVVRDIDIDIDTSDDFKFALVVLVVVLVVCVVDQADEDEDAAAPVQWDQDPVRFIAGPDQDDDDPVSQVVNVVVVIGGNSVRHDQRDPRHTYPDDYLVVVLVVQCVVPNDVRSVVSVCLVVDDDDDDDDDPVVLLVVLVVDDPSVVLVVVVVCVVVVHDDDDPVVVVVNVCSSRVVPD

pLDDT: mean 70.38, std 20.52, range [29.12, 94.44]